Protein AF-A0A0L0CZ02-F1 (afdb_monomer)

pLDDT: mean 75.81, std 22.27, range [27.39, 97.5]

Mean predicted aligned error: 13.82 Å

Solvent-accessible surface area (backbone atoms only — not comparable to full-atom values): 13491 Å² total; per-residue (Å²): 130,24,35,17,53,78,45,64,70,60,42,55,54,48,66,74,70,55,82,55,60,76,60,59,74,26,52,45,91,51,64,86,73,26,80,39,74,49,66,90,81,60,66,73,42,51,52,96,54,70,44,68,74,64,55,57,72,74,55,53,73,70,53,60,73,74,47,87,64,46,78,47,79,40,79,36,52,99,48,100,61,67,48,79,48,76,57,94,50,39,37,39,37,41,38,58,52,62,96,63,78,50,74,66,58,47,50,53,51,43,55,70,70,34,43,66,76,86,82,88,88,80,69,94,47,71,69,51,45,52,51,54,47,66,71,48,56,86,39,40,32,56,69,60,46,52,52,52,52,53,53,55,46,65,78,65,63,73,88,81,84,90,80,86,82,84,88,80,89,81,86,81,83,88,79,86,80,87,77,79,69,76,76,69,70,71,77,81,65,80,60,74,69,79,77,56,75,85,65,74,78,73,78,83,71,86,129

Nearest PDB structures (foldseek):
  8sqn-assembly1_A  TM=6.989E-01  e=1.610E+00  Anas platyrhynchos
  3lj8-assembly1_A  TM=5.005E-01  e=6.509E-01  Homo sapiens
  1mkp-assembly1_A  TM=4.142E-01  e=5.361E-01  Homo sapiens
  2rn7-assembly1_A  TM=2.291E-01  e=8.108E+00  Shigella flexneri

InterPro domains:
  IPR011084 DNA repair metallo-beta-lactamase [PF07522] (22-125)

Organism: NCBI:txid580058

Foldseek 3Di:
DAEEEPDPVVVVVCVVPPPDPVNVVRYDPDPLVDPHYHFDDDCVCPPPHHDVVVVPVRDDPVNVVNDQAEEAEAEDADDPDWDWDDDHRYIYIHDHDHPDDDPVRVLVVLLVVQAQDDDDPDDDDPVRVVVVCVSRVVSHPVVVVVVVVVVVCVVVDDDDDDDDDDDDDDDDDDDDDDDPPPVPPPPPDDPPVVVCPVDDPDPPPDD

Secondary structure (DSSP, 8-state):
--EEES-HHHHHHHHHH---HHHHTTB-S-TTT-SEEE-PPPGGGTSSS--HHHHHTTS-HHHHHH-S-EEEEEEESS-SS-EEEEETTEEEEEEE--SSPPHHHHHHHHHHH--S-------SSHHHHHHHHHHHGGGS-HHHHHHHHHHHHHTT-------PPP--PPPPPP-----TTTTGGGGGSPPGGGG------------

Radius of gyration: 27.95 Å; Cα contacts (8 Å, |Δi|>4): 147; chains: 1; bounding box: 62×37×86 Å

Structure (mmCIF, N/CA/C/O backbone):
data_AF-A0A0L0CZ02-F1
#
_entry.id   AF-A0A0L0CZ02-F1
#
loop_
_atom_site.group_PDB
_atom_site.id
_atom_site.type_symbol
_atom_site.label_atom_id
_atom_site.label_alt_id
_atom_site.label_comp_id
_atom_site.label_asym_id
_atom_site.label_entity_id
_atom_site.label_seq_id
_atom_site.pdbx_PDB_ins_code
_atom_site.Cartn_x
_atom_site.Cartn_y
_atom_site.Cartn_z
_atom_site.occupancy
_atom_site.B_iso_or_equiv
_atom_site.auth_seq_id
_atom_site.auth_comp_id
_atom_site.auth_asym_id
_atom_site.auth_atom_id
_atom_site.pdbx_PDB_model_num
ATOM 1 N N . MET A 1 1 ? -18.881 -7.671 7.578 1.00 87.69 1 MET A N 1
ATOM 2 C CA . MET A 1 1 ? -17.667 -6.876 7.833 1.00 87.69 1 MET A CA 1
ATOM 3 C C . MET A 1 1 ? -17.816 -5.534 7.148 1.00 87.69 1 MET A C 1
ATOM 5 O O . MET A 1 1 ? -18.029 -5.521 5.935 1.00 87.69 1 MET A O 1
ATOM 9 N N . LYS A 1 2 ? -17.781 -4.457 7.929 1.00 95.50 2 LYS A N 1
ATOM 10 C CA . LYS A 1 2 ? -17.946 -3.069 7.492 1.00 95.50 2 LYS A CA 1
ATOM 11 C C . LYS A 1 2 ? -16.619 -2.311 7.589 1.00 95.50 2 LYS A C 1
ATOM 13 O O . LYS A 1 2 ? -15.722 -2.731 8.325 1.00 95.50 2 LYS A O 1
ATOM 18 N N . ILE A 1 3 ? -16.498 -1.247 6.801 1.00 96.19 3 ILE A N 1
ATOM 19 C CA . ILE A 1 3 ? -15.295 -0.423 6.667 1.00 96.19 3 ILE A CA 1
ATOM 20 C C . ILE A 1 3 ? -15.642 1.004 7.085 1.00 96.19 3 ILE A C 1
ATOM 22 O O . ILE A 1 3 ? -16.550 1.608 6.521 1.00 96.19 3 ILE A O 1
ATOM 26 N N . TYR A 1 4 ? -14.898 1.545 8.040 1.00 95.62 4 TYR A N 1
ATOM 27 C CA . TYR A 1 4 ? -15.005 2.931 8.474 1.00 95.62 4 TYR A CA 1
ATOM 28 C C . TYR A 1 4 ? -13.738 3.695 8.091 1.00 95.62 4 TYR A C 1
ATOM 30 O O . TYR A 1 4 ? -12.627 3.177 8.208 1.00 95.62 4 TYR A O 1
ATOM 38 N N . TYR A 1 5 ? -13.894 4.934 7.635 1.00 95.19 5 TYR A N 1
ATOM 39 C CA . TYR A 1 5 ? -12.784 5.835 7.335 1.00 95.19 5 TYR A CA 1
ATOM 40 C C . TYR A 1 5 ? -12.733 6.922 8.400 1.00 95.19 5 TYR A C 1
ATOM 42 O O . TYR A 1 5 ? -13.634 7.753 8.466 1.00 95.19 5 TYR A O 1
ATOM 50 N N . LYS A 1 6 ? -11.650 6.969 9.186 1.00 92.44 6 LYS A N 1
ATOM 51 C CA . LYS A 1 6 ? -11.469 8.024 10.199 1.00 92.44 6 LYS A CA 1
ATOM 52 C C . LYS A 1 6 ? -11.306 9.408 9.560 1.00 92.44 6 LYS A C 1
ATOM 54 O O . LYS A 1 6 ? -11.702 10.413 10.137 1.00 92.44 6 LYS A O 1
ATOM 59 N N . ASN A 1 7 ? -10.726 9.457 8.360 1.00 93.38 7 ASN A N 1
ATOM 60 C CA . ASN A 1 7 ? -10.539 10.682 7.591 1.00 93.38 7 ASN A CA 1
ATOM 61 C C . ASN A 1 7 ? -11.602 10.801 6.488 1.00 93.38 7 ASN A C 1
ATOM 63 O O . ASN A 1 7 ? -11.567 10.074 5.491 1.00 93.38 7 ASN A O 1
ATOM 67 N N . GLU A 1 8 ? -12.510 11.764 6.637 1.00 93.56 8 GLU A N 1
ATOM 68 C CA . GLU A 1 8 ? -13.605 12.008 5.692 1.00 93.56 8 GLU A CA 1
ATOM 69 C C . GLU A 1 8 ? -13.109 12.413 4.292 1.00 93.56 8 GLU A C 1
ATOM 71 O O . GLU A 1 8 ? -13.666 11.987 3.279 1.00 93.56 8 GLU A O 1
ATOM 76 N N . LYS A 1 9 ? -12.015 13.182 4.196 1.00 94.81 9 LYS A N 1
ATOM 77 C CA . LYS A 1 9 ? -11.430 13.546 2.893 1.00 94.81 9 LYS A CA 1
ATOM 78 C C . LYS A 1 9 ? -10.940 12.301 2.158 1.00 94.81 9 LYS A C 1
ATOM 80 O O . LYS A 1 9 ? -11.167 12.158 0.960 1.00 94.81 9 LYS A O 1
ATOM 85 N N . LYS A 1 10 ? -10.304 11.378 2.886 1.00 94.12 10 LYS A N 1
ATOM 86 C CA . LYS A 1 10 ? -9.830 10.101 2.336 1.00 94.12 10 LYS A CA 1
ATOM 87 C C . LYS A 1 10 ? -10.992 9.227 1.873 1.00 94.12 10 LYS A C 1
ATOM 89 O O . LYS A 1 10 ? -10.896 8.626 0.808 1.00 94.12 10 LYS A O 1
ATOM 94 N N . ARG A 1 11 ? -12.095 9.205 2.627 1.00 95.44 11 ARG A N 1
ATOM 95 C CA . ARG A 1 11 ? -13.333 8.532 2.214 1.00 95.44 11 ARG A CA 1
ATOM 96 C C . ARG A 1 11 ? -13.849 9.075 0.886 1.00 95.44 11 ARG A C 1
ATOM 98 O O . ARG A 1 11 ? -13.992 8.295 -0.047 1.00 95.44 11 ARG A O 1
ATOM 105 N N . LYS A 1 12 ? -14.041 10.395 0.786 1.00 95.06 12 LYS A N 1
ATOM 106 C CA . LYS A 1 12 ? -14.536 11.065 -0.430 1.00 95.06 12 LYS A CA 1
ATOM 107 C C . LYS A 1 12 ? -13.698 10.722 -1.663 1.00 95.06 12 LYS A C 1
ATOM 109 O O . LYS A 1 12 ? -14.250 10.422 -2.714 1.00 95.06 12 LYS A O 1
ATOM 114 N N . ILE A 1 13 ? -12.370 10.716 -1.515 1.00 93.88 13 ILE A N 1
ATOM 115 C CA . ILE A 1 13 ? -11.444 10.317 -2.585 1.00 93.88 13 ILE A CA 1
ATOM 116 C C . ILE A 1 13 ? -11.676 8.854 -2.982 1.00 93.88 13 ILE A C 1
ATOM 118 O O . ILE A 1 13 ? -11.838 8.550 -4.158 1.00 93.88 13 ILE A O 1
ATOM 122 N N . ILE A 1 14 ? -11.706 7.925 -2.025 1.00 92.44 14 ILE A N 1
ATOM 123 C CA . ILE A 1 14 ? -11.875 6.506 -2.365 1.00 92.44 14 ILE A CA 1
ATOM 124 C C . ILE A 1 14 ? -13.238 6.245 -3.005 1.00 92.44 14 ILE A C 1
ATOM 126 O O . ILE A 1 14 ? -13.301 5.534 -4.003 1.00 92.44 14 ILE A O 1
ATOM 130 N N . GLU A 1 15 ? -14.309 6.841 -2.491 1.00 93.38 15 GLU A N 1
ATOM 131 C CA . GLU A 1 15 ? -15.648 6.703 -3.067 1.00 93.38 15 GLU A CA 1
ATOM 132 C C . GLU A 1 15 ? -15.723 7.230 -4.507 1.00 93.38 15 GLU A C 1
ATOM 134 O O . GLU A 1 15 ? -16.442 6.649 -5.318 1.00 93.38 15 GLU A O 1
ATOM 139 N N . SER A 1 16 ? -14.949 8.265 -4.861 1.00 93.62 16 SER A N 1
ATOM 140 C CA . SER A 1 16 ? -14.938 8.795 -6.230 1.00 93.62 16 SER A CA 1
ATOM 141 C C . SER A 1 16 ? -14.133 7.948 -7.220 1.00 93.62 16 SER A C 1
ATOM 143 O O . SER A 1 16 ? -14.436 7.963 -8.410 1.00 93.62 16 SER A O 1
ATOM 145 N N . PHE A 1 17 ? -13.103 7.223 -6.765 1.00 92.31 17 PHE A N 1
ATOM 146 C CA . PHE A 1 17 ? -12.243 6.407 -7.640 1.00 92.31 17 PHE A CA 1
ATOM 147 C C . PHE A 1 17 ? -12.615 4.920 -7.672 1.00 92.31 17 PHE A C 1
ATOM 149 O O . PHE A 1 17 ? -12.291 4.217 -8.633 1.00 92.31 17 PHE A O 1
ATOM 156 N N . LEU A 1 18 ? -13.257 4.402 -6.626 1.00 90.75 18 LEU A N 1
ATOM 157 C CA . LEU A 1 18 ? -13.457 2.969 -6.475 1.00 90.75 18 LEU A CA 1
ATOM 158 C C . LEU A 1 18 ? -14.674 2.481 -7.266 1.00 90.75 18 LEU A C 1
ATOM 160 O O . LEU A 1 18 ? -15.815 2.696 -6.881 1.00 90.75 18 LEU A O 1
ATOM 164 N N . TYR A 1 19 ? -14.437 1.713 -8.329 1.00 91.81 19 TYR A N 1
ATOM 165 C CA . TYR A 1 19 ? -15.523 1.124 -9.127 1.00 91.81 19 TYR A CA 1
ATOM 166 C C . TYR A 1 19 ? -16.208 -0.083 -8.450 1.00 91.81 19 TYR A C 1
ATOM 168 O O . TYR A 1 19 ? -17.306 -0.502 -8.822 1.00 91.81 19 TYR A O 1
ATOM 176 N N . ASN A 1 20 ? -15.566 -0.686 -7.444 1.00 93.25 20 ASN A N 1
ATOM 177 C CA . ASN A 1 20 ? -16.052 -1.909 -6.813 1.00 93.25 20 ASN A CA 1
ATOM 178 C C . ASN A 1 20 ? -17.250 -1.642 -5.880 1.00 93.25 20 ASN A C 1
ATOM 180 O O . ASN A 1 20 ? -17.082 -1.373 -4.687 1.00 93.25 20 ASN A O 1
ATOM 184 N N . LYS A 1 21 ? -18.467 -1.818 -6.414 1.00 90.81 21 LYS A N 1
ATOM 185 C CA . LYS A 1 21 ? -19.737 -1.661 -5.679 1.00 90.81 21 LYS A CA 1
ATOM 186 C C . LYS A 1 21 ? -19.816 -2.499 -4.398 1.00 90.81 21 LYS A C 1
ATOM 188 O O . LYS A 1 21 ? -20.401 -2.056 -3.416 1.00 90.81 21 LYS A O 1
ATOM 193 N N . HIS A 1 22 ? -19.211 -3.689 -4.364 1.00 92.88 22 HIS A N 1
ATOM 194 C CA . HIS A 1 22 ? -19.232 -4.526 -3.161 1.00 92.88 22 HIS A CA 1
ATOM 195 C C . HIS A 1 22 ? -18.414 -3.935 -2.013 1.00 92.88 22 HIS A C 1
ATOM 197 O O . HIS A 1 22 ? -18.775 -4.143 -0.855 1.00 92.88 22 HIS A O 1
ATOM 203 N N . ILE A 1 23 ? -17.313 -3.239 -2.309 1.00 92.81 23 ILE A N 1
ATOM 204 C CA . ILE A 1 23 ? -16.527 -2.542 -1.283 1.00 92.81 23 ILE A CA 1
ATOM 205 C C . ILE A 1 23 ? -17.254 -1.269 -0.858 1.00 92.81 23 ILE A C 1
ATOM 207 O O . ILE A 1 23 ? -17.393 -1.049 0.341 1.00 92.81 23 ILE A O 1
ATOM 211 N N . LEU A 1 24 ? -17.787 -0.497 -1.811 1.00 93.75 24 LEU A N 1
ATOM 212 C CA . LEU A 1 24 ? -18.562 0.713 -1.515 1.00 93.75 24 LEU A CA 1
ATOM 213 C C . LEU A 1 24 ? -19.734 0.424 -0.564 1.00 93.75 24 LEU A C 1
ATOM 215 O O . LEU A 1 24 ? -19.874 1.083 0.457 1.00 93.75 24 LEU A O 1
ATOM 219 N N . ASN A 1 25 ? -20.496 -0.648 -0.806 1.00 94.69 25 ASN A N 1
ATOM 220 C CA . ASN A 1 25 ? -21.623 -1.045 0.052 1.00 94.69 25 ASN A CA 1
ATOM 221 C C . ASN A 1 25 ? -21.208 -1.523 1.463 1.00 94.69 25 ASN A C 1
ATOM 223 O O . ASN A 1 25 ? -22.055 -1.723 2.343 1.00 94.69 25 ASN A O 1
ATOM 227 N N . LYS A 1 26 ? -19.911 -1.769 1.690 1.00 96.12 26 LYS A N 1
ATOM 228 C CA . LYS A 1 26 ? -19.364 -2.106 3.013 1.00 96.12 26 LYS A CA 1
ATOM 229 C C . LYS A 1 26 ? -18.913 -0.874 3.790 1.00 96.12 26 LYS A C 1
ATOM 231 O O . LYS A 1 26 ? -18.667 -1.021 4.986 1.00 96.12 26 LYS A O 1
ATOM 236 N N . ILE A 1 27 ? -18.802 0.288 3.150 1.00 96.19 27 ILE A N 1
ATOM 237 C CA . ILE A 1 27 ? -18.471 1.539 3.832 1.00 96.19 27 ILE A CA 1
ATOM 238 C C . ILE A 1 27 ? -19.647 1.922 4.739 1.00 96.19 27 ILE A C 1
ATOM 240 O O . ILE A 1 27 ? -20.808 1.761 4.362 1.00 96.19 27 ILE A O 1
ATOM 244 N N . THR A 1 28 ? -19.347 2.352 5.960 1.00 95.69 28 THR A N 1
ATOM 245 C CA . THR A 1 28 ? -20.341 2.795 6.944 1.00 95.69 28 THR A CA 1
ATOM 246 C C . THR A 1 28 ? -19.888 4.091 7.605 1.00 95.69 28 THR A C 1
ATOM 248 O O . THR A 1 28 ? -18.690 4.336 7.764 1.00 95.69 28 THR A O 1
ATOM 251 N N . ASP A 1 29 ? -20.861 4.905 7.997 1.00 94.75 29 ASP A N 1
ATOM 252 C CA . ASP A 1 29 ? -20.678 6.092 8.831 1.00 94.75 29 ASP A CA 1
ATOM 253 C C . ASP A 1 29 ? -20.524 5.730 10.316 1.00 94.75 29 ASP A C 1
ATOM 255 O O . ASP A 1 29 ? -19.938 6.486 11.089 1.00 94.75 29 ASP A O 1
ATOM 259 N N . ASN A 1 30 ? -21.011 4.552 10.724 1.00 94.56 30 ASN A N 1
ATOM 260 C CA . ASN A 1 30 ? -20.939 4.103 12.108 1.00 94.56 30 ASN A CA 1
ATOM 261 C C . ASN A 1 30 ? -19.626 3.355 12.382 1.00 94.56 30 ASN A C 1
ATOM 263 O O . ASN A 1 30 ? -19.458 2.192 12.005 1.00 94.56 30 ASN A O 1
ATOM 267 N N . LYS A 1 31 ? -18.715 4.0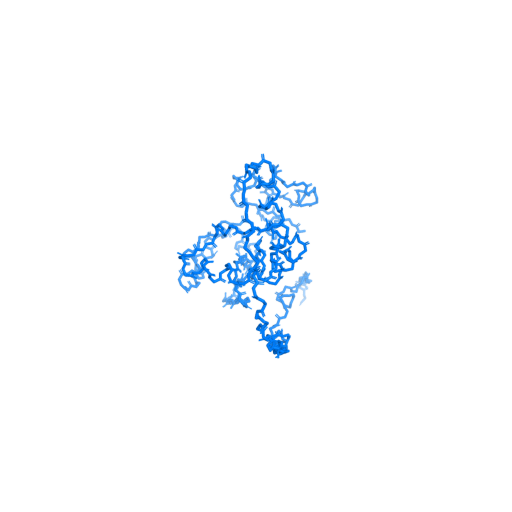01 13.113 1.00 93.50 31 LYS A N 1
ATOM 268 C CA . LYS A 1 31 ? -17.418 3.421 13.488 1.00 93.50 31 LYS A CA 1
ATOM 269 C C . LYS A 1 31 ? -17.525 2.157 14.355 1.00 93.50 31 LYS A C 1
ATOM 271 O O . LYS A 1 31 ? -16.655 1.299 14.246 1.00 93.50 31 LYS A O 1
ATOM 276 N N . LEU A 1 32 ? -18.573 2.009 15.169 1.00 93.12 32 LEU A N 1
ATOM 277 C CA . LEU A 1 32 ? -18.746 0.847 16.055 1.00 93.12 32 LEU A CA 1
ATOM 2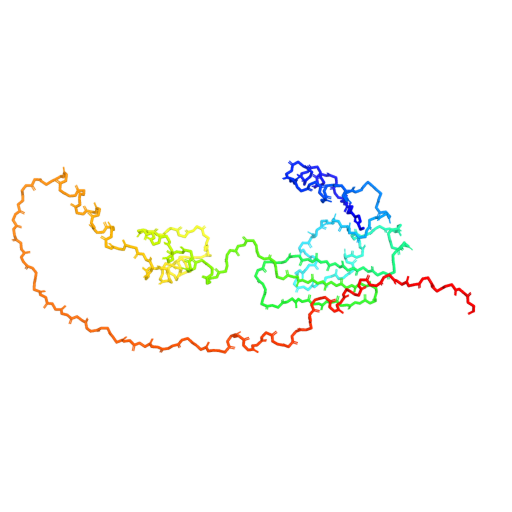78 C C . LEU A 1 32 ? -19.253 -0.393 15.298 1.00 93.12 32 LEU A C 1
ATOM 280 O O . LEU A 1 32 ? -18.964 -1.519 15.680 1.00 93.12 32 LEU A O 1
ATOM 284 N N . GLU A 1 33 ? -19.940 -0.210 14.165 1.00 93.31 33 GLU A N 1
ATOM 285 C CA . GLU A 1 33 ? -20.353 -1.324 13.293 1.00 93.31 33 GLU A CA 1
ATOM 286 C C . GLU A 1 33 ? -19.173 -1.886 12.466 1.00 93.31 33 GLU A C 1
ATOM 288 O O . GLU A 1 33 ? -19.210 -3.017 11.962 1.00 93.31 33 GLU A O 1
ATOM 293 N N . ALA A 1 34 ? -18.116 -1.087 12.289 1.00 94.19 34 ALA A N 1
ATOM 294 C CA . ALA A 1 34 ? -16.980 -1.406 11.438 1.00 94.19 34 ALA A CA 1
ATOM 295 C C . ALA A 1 34 ? -15.901 -2.218 12.157 1.00 94.19 34 ALA A C 1
ATOM 297 O O . ALA A 1 34 ? -15.323 -1.785 13.145 1.00 94.19 34 ALA A O 1
ATOM 298 N N . GLN A 1 35 ? -15.551 -3.373 11.588 1.00 92.75 35 GLN A N 1
ATOM 299 C CA . GLN A 1 35 ? -14.393 -4.162 12.024 1.00 92.75 35 GLN A CA 1
ATOM 300 C C . GLN A 1 35 ? -13.093 -3.725 11.333 1.00 92.75 35 GLN A C 1
ATOM 302 O O . GLN A 1 35 ? -12.008 -4.092 11.774 1.00 92.75 35 GLN A O 1
ATOM 307 N N . ILE A 1 36 ? -13.186 -2.978 10.227 1.00 94.38 36 ILE A N 1
ATOM 308 C CA . ILE A 1 36 ? -12.028 -2.442 9.505 1.00 94.38 36 ILE A CA 1
ATOM 309 C C . ILE A 1 36 ? -12.063 -0.924 9.591 1.00 94.38 36 ILE A C 1
ATOM 311 O O . ILE A 1 36 ? -13.007 -0.294 9.121 1.00 94.38 36 ILE A O 1
ATOM 315 N N . HIS A 1 37 ? -10.996 -0.348 10.134 1.00 94.06 37 HIS A N 1
ATOM 316 C CA . HIS A 1 37 ? -10.833 1.094 10.274 1.00 94.06 37 HIS A CA 1
ATOM 317 C C . HIS A 1 37 ? -9.666 1.562 9.413 1.00 94.06 37 HIS A C 1
ATOM 319 O O . HIS A 1 37 ? -8.525 1.140 9.604 1.00 94.06 37 HIS A O 1
ATOM 325 N N . ILE A 1 38 ? -9.947 2.444 8.458 1.00 94.19 38 ILE A N 1
ATOM 326 C CA . ILE A 1 38 ? -8.930 3.105 7.647 1.00 94.19 38 ILE A CA 1
ATOM 327 C C . ILE A 1 38 ? -8.490 4.364 8.384 1.00 94.19 38 ILE A C 1
ATOM 329 O O . ILE A 1 38 ? -9.203 5.371 8.428 1.00 94.19 38 ILE A O 1
ATOM 333 N N . VAL A 1 39 ? -7.294 4.284 8.958 1.00 91.75 39 VAL A N 1
ATOM 334 C CA . VAL A 1 39 ? -6.646 5.365 9.702 1.00 91.75 39 VAL A CA 1
ATOM 335 C C . VAL A 1 39 ? -5.437 5.892 8.935 1.00 91.75 39 VAL A C 1
ATOM 337 O O . VAL A 1 39 ? -4.859 5.202 8.090 1.00 91.75 39 VAL A O 1
ATOM 340 N N . ASP A 1 40 ? -5.064 7.139 9.203 1.00 88.69 40 ASP A N 1
ATOM 341 C CA . ASP A 1 40 ? -3.842 7.711 8.653 1.00 88.69 40 ASP A CA 1
ATOM 342 C C . ASP A 1 40 ? -2.656 7.313 9.520 1.00 88.69 40 ASP A C 1
ATOM 344 O O . ASP A 1 40 ? -2.679 7.453 10.743 1.00 88.69 40 ASP A O 1
ATOM 348 N N . ILE A 1 41 ? -1.614 6.794 8.874 1.00 81.06 41 ILE A N 1
ATOM 349 C CA . ILE A 1 41 ? -0.388 6.410 9.554 1.00 81.06 41 ILE A CA 1
ATOM 350 C C . ILE A 1 41 ? 0.660 7.502 9.413 1.00 81.06 41 ILE A C 1
ATOM 352 O O . ILE A 1 41 ? 0.949 7.983 8.318 1.00 81.06 41 ILE A O 1
ATOM 356 N N . ASN A 1 42 ? 1.267 7.870 10.535 1.00 81.56 42 ASN A N 1
ATOM 357 C CA . ASN A 1 42 ? 2.451 8.705 10.533 1.00 81.56 42 ASN A CA 1
ATOM 358 C C . ASN A 1 42 ? 3.689 7.800 10.487 1.00 81.56 42 ASN A C 1
ATOM 360 O O . ASN A 1 42 ? 3.907 6.990 11.387 1.00 81.56 42 ASN A O 1
ATOM 364 N N . TYR A 1 43 ? 4.523 7.944 9.455 1.00 77.00 43 TYR A N 1
ATOM 365 C CA . TYR A 1 43 ? 5.731 7.128 9.285 1.00 77.00 43 TYR A CA 1
ATOM 366 C C . TYR A 1 43 ? 6.736 7.256 10.441 1.00 77.00 43 TYR A C 1
ATOM 368 O O . TYR A 1 43 ? 7.490 6.314 10.694 1.00 77.00 43 TYR A O 1
ATOM 376 N N . SER A 1 44 ? 6.702 8.353 11.209 1.00 79.62 44 SER A N 1
ATOM 377 C CA . SER A 1 44 ? 7.490 8.484 12.449 1.00 79.62 44 SER A CA 1
ATOM 378 C C . SER A 1 44 ? 7.107 7.461 13.524 1.00 79.62 44 SER A C 1
ATOM 380 O O . SER A 1 44 ? 7.841 7.279 14.492 1.00 79.62 44 SER A O 1
ATOM 382 N N . TYR A 1 45 ? 5.960 6.788 13.384 1.00 80.25 45 TYR A N 1
ATOM 383 C CA . TYR A 1 45 ? 5.527 5.737 14.306 1.00 80.25 45 TYR A CA 1
ATOM 384 C C . TYR A 1 45 ? 6.173 4.395 13.959 1.00 80.25 45 TYR A C 1
ATOM 386 O O . TYR A 1 45 ? 6.130 3.479 14.775 1.00 80.25 45 TYR A O 1
ATOM 394 N N . ILE A 1 46 ? 6.750 4.272 12.759 1.00 77.81 46 ILE A N 1
ATOM 395 C CA . ILE A 1 46 ? 7.348 3.043 12.231 1.00 77.81 46 ILE A CA 1
ATOM 396 C C . ILE A 1 46 ? 8.878 3.100 12.342 1.00 77.81 46 ILE A C 1
ATOM 398 O O . ILE A 1 46 ? 9.501 2.111 12.732 1.00 77.81 46 ILE A O 1
ATOM 402 N N . PHE A 1 47 ? 9.484 4.247 12.015 1.00 74.38 47 PHE A N 1
ATOM 403 C CA . PHE A 1 47 ? 10.938 4.391 11.893 1.00 74.38 47 PHE A CA 1
ATOM 404 C C . PHE A 1 47 ? 11.550 5.255 13.007 1.00 74.38 47 PHE A C 1
ATOM 406 O O . PHE A 1 47 ? 10.987 6.299 13.334 1.00 74.38 47 PHE A O 1
ATOM 413 N N . PRO A 1 48 ? 12.727 4.885 13.562 1.00 70.44 48 PRO A N 1
ATOM 414 C CA . PRO A 1 48 ? 13.525 3.675 13.295 1.00 70.44 48 PRO A CA 1
ATOM 415 C C . PRO A 1 48 ? 13.036 2.427 14.052 1.00 70.44 48 PRO A C 1
ATOM 417 O O . PRO A 1 48 ? 13.475 1.314 13.766 1.00 70.44 48 PRO A O 1
ATOM 420 N N . LYS A 1 49 ? 12.152 2.603 15.039 1.00 77.19 49 LYS A N 1
ATOM 421 C CA . LYS A 1 49 ? 11.504 1.532 15.801 1.00 77.19 49 LYS A CA 1
ATOM 422 C C . LYS A 1 49 ? 10.024 1.858 15.937 1.00 77.19 49 LYS A C 1
ATOM 424 O O . LYS A 1 49 ? 9.662 3.023 16.065 1.00 77.19 49 LYS A O 1
ATOM 429 N N . ILE A 1 50 ? 9.198 0.818 15.981 1.00 79.56 50 ILE A N 1
ATOM 430 C CA . ILE A 1 50 ? 7.754 0.979 16.122 1.00 79.56 50 ILE A CA 1
ATOM 431 C C . ILE A 1 50 ? 7.402 1.524 17.510 1.00 79.56 50 ILE A C 1
ATOM 433 O O . ILE A 1 50 ? 7.637 0.855 18.522 1.00 79.56 50 ILE A O 1
ATOM 437 N N . ASP A 1 51 ? 6.787 2.705 17.553 1.00 82.50 51 ASP A N 1
ATOM 438 C CA . ASP A 1 51 ? 6.271 3.313 18.782 1.00 82.50 51 ASP A CA 1
ATOM 439 C C . ASP A 1 51 ? 4.811 2.909 19.017 1.00 82.50 51 ASP A C 1
ATOM 441 O O . ASP A 1 51 ? 3.867 3.585 18.612 1.00 82.50 51 ASP A O 1
ATOM 445 N N . LYS A 1 52 ? 4.632 1.775 19.701 1.00 76.00 52 LYS A N 1
ATOM 446 C CA . LYS A 1 52 ? 3.326 1.143 19.953 1.00 76.00 52 LYS A CA 1
ATOM 447 C C . LYS A 1 52 ? 2.318 2.058 20.664 1.00 76.00 52 LYS A C 1
ATOM 449 O O . LYS A 1 52 ? 1.123 1.912 20.433 1.00 76.00 52 LYS A O 1
ATOM 454 N N . ARG A 1 53 ? 2.768 3.000 21.507 1.00 79.69 53 ARG A N 1
ATOM 455 C CA . ARG A 1 53 ? 1.862 3.903 22.250 1.00 79.69 53 ARG A CA 1
ATOM 456 C C . ARG A 1 53 ? 1.131 4.857 21.313 1.00 79.69 53 ARG A C 1
ATOM 458 O O . ARG A 1 53 ? -0.015 5.201 21.559 1.00 79.69 53 ARG A O 1
ATOM 465 N N . LYS A 1 54 ? 1.775 5.240 20.210 1.00 80.94 54 LYS A N 1
ATOM 466 C CA . LYS A 1 54 ? 1.179 6.128 19.210 1.00 80.94 54 LYS A CA 1
ATOM 467 C C . LYS A 1 54 ? 0.118 5.434 18.353 1.00 80.94 54 LYS A C 1
ATOM 469 O O . LYS A 1 54 ? -0.691 6.123 17.747 1.00 80.94 54 LYS A O 1
ATOM 474 N N . PHE A 1 55 ? 0.093 4.098 18.327 1.00 80.06 55 PHE A N 1
ATOM 475 C CA . PHE A 1 55 ? -0.947 3.340 17.628 1.00 80.06 55 PHE A CA 1
ATOM 476 C C . PHE A 1 55 ? -2.268 3.319 18.399 1.00 80.06 55 PHE A C 1
ATOM 478 O O . PHE A 1 55 ? -3.307 3.422 17.756 1.00 80.06 55 PHE A O 1
ATOM 485 N N . LEU A 1 56 ? -2.239 3.287 19.739 1.00 75.25 56 LEU A N 1
ATOM 486 C CA . LEU A 1 56 ? -3.448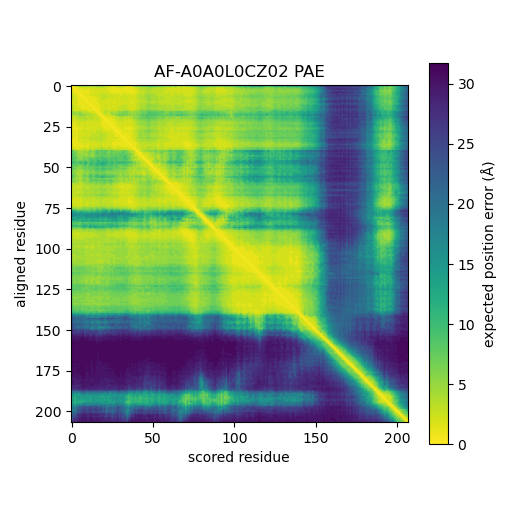 3.453 20.563 1.00 75.25 56 LEU A CA 1
ATOM 487 C C . LEU A 1 56 ? -4.163 4.766 20.235 1.00 75.25 56 LEU A C 1
ATOM 489 O O . LEU A 1 56 ? -5.353 4.772 19.977 1.00 75.25 56 LEU A O 1
ATOM 493 N N . ASN A 1 57 ? -3.413 5.854 20.055 1.00 77.88 57 ASN A N 1
ATOM 494 C CA . ASN A 1 57 ? -3.987 7.150 19.677 1.00 77.88 57 ASN A CA 1
ATOM 495 C C . ASN A 1 57 ? -4.664 7.166 18.283 1.00 77.88 57 ASN A C 1
ATOM 497 O O . ASN A 1 57 ? -5.260 8.174 17.898 1.00 77.88 57 ASN A O 1
ATOM 501 N N . LEU A 1 58 ? -4.546 6.097 17.481 1.00 82.19 58 LEU A N 1
ATOM 502 C CA . LEU A 1 58 ? -5.252 5.980 16.199 1.00 82.19 58 LEU A CA 1
ATOM 503 C C . LEU A 1 58 ? -6.709 5.534 16.370 1.00 82.19 58 LEU A C 1
ATOM 505 O O . LEU A 1 58 ? -7.511 5.788 15.468 1.00 82.19 58 LEU A O 1
ATOM 509 N N . ILE A 1 59 ? -7.054 4.926 17.504 1.00 83.06 59 ILE A N 1
ATOM 510 C CA . ILE A 1 59 ? -8.419 4.552 17.880 1.00 83.06 59 ILE A CA 1
ATOM 511 C C . ILE A 1 59 ? -8.926 5.492 18.980 1.00 83.06 59 ILE A C 1
ATOM 513 O O . ILE A 1 59 ? -8.140 6.122 19.680 1.00 83.06 59 ILE A O 1
ATOM 517 N N . ASP A 1 60 ? -10.244 5.648 19.068 1.00 86.81 60 ASP A N 1
ATOM 518 C CA . ASP A 1 60 ? -10.878 6.531 20.052 1.00 86.81 60 ASP A CA 1
ATOM 519 C C . ASP A 1 60 ? -11.439 5.691 21.215 1.00 86.81 60 ASP A C 1
ATOM 521 O O . ASP A 1 60 ? -11.671 4.493 21.054 1.00 86.81 60 ASP A O 1
ATOM 525 N N . GLU A 1 61 ? -11.730 6.317 22.359 1.00 88.94 61 GLU A N 1
ATOM 526 C CA . GLU A 1 61 ? -12.161 5.630 23.593 1.00 88.94 61 GLU A CA 1
ATOM 527 C C . GLU A 1 61 ? -13.378 4.703 23.395 1.00 88.94 61 GLU A C 1
ATOM 529 O O . GLU A 1 61 ? -13.444 3.615 23.961 1.00 88.94 61 GLU A O 1
ATOM 534 N N . GLU A 1 62 ? -14.339 5.098 22.557 1.00 89.88 62 GLU A N 1
ATOM 535 C CA . GLU A 1 62 ? -15.512 4.270 22.243 1.00 89.88 62 GLU A CA 1
ATOM 536 C C . GLU A 1 62 ? -15.134 2.970 21.515 1.00 89.88 62 GLU A C 1
ATOM 538 O O . GLU A 1 62 ? -15.709 1.922 21.785 1.00 89.88 62 GLU A O 1
ATOM 543 N N . ILE A 1 63 ? -14.141 3.022 20.620 1.00 89.94 63 ILE A N 1
ATOM 544 C CA . ILE A 1 63 ? -13.632 1.845 19.902 1.00 89.94 63 ILE A CA 1
ATOM 545 C C . ILE A 1 63 ? -12.841 0.957 20.869 1.00 89.94 63 ILE A C 1
ATOM 547 O O . ILE A 1 63 ? -12.969 -0.264 20.823 1.00 89.94 63 ILE A O 1
ATOM 551 N N . GLU A 1 64 ? -12.045 1.559 21.756 1.00 87.69 64 GLU A N 1
ATOM 552 C CA . GLU A 1 64 ? -11.299 0.825 22.786 1.00 87.69 64 GLU A CA 1
ATOM 553 C C . GLU A 1 64 ? -12.212 0.043 23.736 1.00 87.69 64 GLU A C 1
ATOM 555 O O . GLU A 1 64 ? -11.849 -1.052 24.157 1.00 87.69 64 GLU A O 1
ATOM 560 N N . LYS A 1 65 ? -13.398 0.579 24.050 1.00 89.75 65 LYS A N 1
ATOM 561 C CA . LYS A 1 65 ? -14.398 -0.100 24.888 1.00 89.75 65 LYS A CA 1
ATOM 562 C C . LYS A 1 65 ? -15.164 -1.199 24.150 1.00 89.75 65 LYS A C 1
ATOM 564 O O . LYS A 1 65 ? -15.564 -2.169 24.784 1.00 89.75 65 LYS A O 1
ATOM 569 N N . GLU A 1 66 ? -15.382 -1.041 22.847 1.00 91.00 66 GLU A N 1
ATOM 570 C CA . GLU A 1 66 ? -16.170 -1.980 22.036 1.00 91.00 66 GLU A CA 1
ATOM 571 C C . GLU A 1 66 ? -15.378 -3.235 21.630 1.00 91.00 66 GLU A C 1
ATOM 573 O O . GLU A 1 66 ? -15.953 -4.315 21.498 1.00 91.00 66 GLU A O 1
ATOM 578 N N . PHE A 1 67 ? -14.059 -3.123 21.420 1.00 88.62 67 PHE A N 1
ATOM 579 C CA . PHE A 1 67 ? -13.248 -4.211 20.861 1.00 88.62 67 PHE A CA 1
ATOM 580 C C . PHE A 1 67 ? -12.132 -4.690 21.798 1.00 88.62 67 PHE A C 1
ATOM 582 O O . PHE A 1 67 ? -11.307 -3.919 22.279 1.00 88.62 67 PHE A O 1
ATOM 589 N N . ASP A 1 68 ? -12.021 -6.014 21.943 1.00 88.69 68 ASP A N 1
ATOM 590 C CA . ASP A 1 68 ? -11.020 -6.657 22.806 1.00 88.69 68 ASP A CA 1
ATOM 591 C C . ASP A 1 68 ? -9.586 -6.617 22.251 1.00 88.69 68 ASP A C 1
ATOM 593 O O . ASP A 1 68 ? -8.623 -6.843 22.986 1.00 88.69 68 ASP A O 1
ATOM 597 N N . SER A 1 69 ? -9.411 -6.478 20.933 1.00 88.56 69 SER A N 1
ATOM 598 C CA . SER A 1 69 ? -8.117 -6.666 20.264 1.00 88.56 69 SER A CA 1
ATOM 599 C C . SER A 1 69 ? -7.993 -5.862 18.977 1.00 88.56 69 SER A C 1
ATOM 601 O O . SER A 1 69 ? -8.923 -5.791 18.175 1.00 88.56 69 SER A O 1
ATOM 603 N N . PHE A 1 70 ? -6.798 -5.314 18.754 1.00 87.94 70 PHE A N 1
ATOM 604 C CA . PHE A 1 70 ? -6.487 -4.402 17.662 1.00 87.94 70 PHE A CA 1
ATOM 605 C C . PHE A 1 70 ? -5.359 -4.944 16.794 1.00 87.94 70 PHE A C 1
ATOM 607 O O . PHE A 1 70 ? -4.256 -5.234 17.266 1.00 87.94 70 PHE A O 1
ATOM 614 N N . TYR A 1 71 ? -5.631 -5.032 15.495 1.00 90.19 71 TYR A N 1
ATOM 615 C CA . TYR A 1 71 ? -4.683 -5.508 14.499 1.00 90.19 71 TYR A CA 1
ATOM 616 C C . TYR A 1 71 ? -4.389 -4.391 13.499 1.00 90.19 71 TYR A C 1
ATOM 618 O O . TYR A 1 71 ? -5.227 -4.043 12.669 1.00 90.19 71 TYR A O 1
ATOM 626 N N . TYR A 1 72 ? -3.181 -3.839 13.558 1.00 90.31 72 TYR A N 1
ATOM 627 C CA . TYR A 1 72 ? -2.718 -2.822 12.622 1.00 90.31 72 TYR A CA 1
ATOM 628 C C . TYR A 1 72 ? -2.024 -3.495 11.451 1.00 90.31 72 TYR A C 1
ATOM 630 O O . TYR A 1 72 ? -0.996 -4.151 11.617 1.00 90.31 72 TYR A O 1
ATOM 638 N N . ILE A 1 73 ? -2.575 -3.305 10.257 1.00 90.94 73 ILE A N 1
ATOM 639 C CA . ILE A 1 73 ? -1.971 -3.760 9.010 1.00 90.94 73 ILE A CA 1
ATOM 640 C C . ILE A 1 73 ? -1.371 -2.550 8.310 1.00 90.94 73 ILE A C 1
ATOM 642 O O . ILE A 1 73 ? -2.086 -1.639 7.899 1.00 90.94 73 ILE A O 1
ATOM 646 N N . ILE A 1 74 ? -0.050 -2.552 8.178 1.00 89.50 74 ILE A N 1
ATOM 647 C CA . ILE A 1 74 ? 0.702 -1.469 7.559 1.00 89.50 74 ILE A CA 1
ATOM 648 C C . ILE A 1 74 ? 1.301 -2.013 6.264 1.00 89.50 74 ILE A C 1
ATOM 650 O O . ILE A 1 74 ? 2.266 -2.784 6.324 1.00 89.50 74 ILE A O 1
ATOM 654 N N . PRO A 1 75 ? 0.744 -1.656 5.095 1.00 89.56 75 PRO A N 1
ATOM 655 C CA . PRO A 1 75 ? 1.382 -1.972 3.831 1.00 89.56 75 PRO A CA 1
ATOM 656 C C . PRO A 1 75 ? 2.687 -1.176 3.733 1.00 89.56 75 PRO A C 1
ATOM 658 O O . PRO A 1 75 ? 2.732 0.032 3.956 1.00 89.56 75 PRO A O 1
ATOM 661 N N . THR A 1 76 ? 3.766 -1.879 3.434 1.00 85.62 76 THR A N 1
ATOM 662 C CA . THR A 1 76 ? 5.109 -1.331 3.233 1.00 85.62 76 THR A CA 1
ATOM 663 C C . THR A 1 76 ? 5.579 -1.713 1.839 1.00 85.62 76 THR A C 1
ATOM 665 O O . THR A 1 76 ? 5.088 -2.692 1.290 1.00 85.62 76 THR A O 1
ATOM 668 N N . GLY A 1 77 ? 6.526 -0.965 1.268 1.00 81.44 77 GLY A N 1
ATOM 669 C CA . GLY A 1 77 ? 7.114 -1.300 -0.030 1.00 81.44 77 GLY A CA 1
ATOM 670 C C . GLY A 1 77 ? 7.985 -2.562 0.023 1.00 81.44 77 GLY A C 1
ATOM 671 O O . GLY A 1 77 ? 7.607 -3.613 0.541 1.00 81.44 77 GLY A O 1
ATOM 672 N N . TRP A 1 78 ? 9.200 -2.469 -0.510 1.00 72.88 78 TRP A N 1
ATOM 673 C CA . TRP A 1 78 ? 10.114 -3.607 -0.557 1.00 72.88 78 TRP A CA 1
ATOM 674 C C . TRP A 1 78 ? 10.684 -3.955 0.823 1.00 72.88 78 TRP A C 1
ATOM 676 O O . TRP A 1 78 ? 11.657 -3.360 1.280 1.00 72.88 78 TRP A O 1
ATOM 686 N N . VAL A 1 79 ? 10.125 -4.985 1.460 1.00 66.19 79 VAL A N 1
ATOM 687 C CA . VAL A 1 79 ? 10.731 -5.677 2.606 1.00 66.19 79 VAL A CA 1
ATOM 688 C C . VAL A 1 79 ? 10.731 -7.183 2.367 1.00 66.19 79 VAL A C 1
ATOM 690 O O . VAL A 1 79 ? 9.732 -7.773 1.976 1.00 66.19 79 VAL A O 1
ATOM 693 N N . LYS A 1 80 ? 11.878 -7.834 2.601 1.00 61.00 80 LYS A N 1
ATOM 694 C CA . LYS A 1 80 ? 12.042 -9.280 2.350 1.00 61.00 80 LYS A CA 1
ATOM 695 C C . LYS A 1 80 ? 11.176 -10.163 3.255 1.00 61.00 80 LYS A C 1
ATOM 697 O O . LYS A 1 80 ? 10.971 -11.329 2.941 1.00 61.00 80 LYS A O 1
ATOM 702 N N . LYS A 1 81 ? 10.741 -9.646 4.406 1.00 66.56 81 LYS A N 1
ATOM 703 C CA . LYS A 1 81 ? 9.945 -10.364 5.407 1.00 66.56 81 LYS A CA 1
ATOM 704 C C . LYS A 1 81 ? 8.902 -9.417 5.974 1.00 66.56 81 LYS A C 1
ATOM 706 O O . LYS A 1 81 ? 9.196 -8.235 6.147 1.00 66.56 81 LYS A O 1
ATOM 711 N N . PHE A 1 82 ? 7.729 -9.945 6.311 1.00 71.31 82 PHE A N 1
ATOM 712 C CA . PHE A 1 82 ? 6.808 -9.190 7.151 1.00 71.31 82 PHE A CA 1
ATOM 713 C C . PHE A 1 82 ? 7.358 -9.121 8.579 1.00 71.31 82 PHE A C 1
ATOM 715 O O . PHE A 1 82 ? 7.917 -10.105 9.076 1.00 71.31 82 PHE A O 1
ATOM 722 N N . SER A 1 83 ? 7.199 -7.971 9.228 1.00 70.31 83 SER A N 1
ATOM 723 C CA . SER A 1 83 ? 7.562 -7.789 10.638 1.00 70.31 83 SER A CA 1
ATOM 724 C C . SER A 1 83 ? 6.303 -7.812 11.489 1.00 70.31 83 SER A C 1
ATOM 726 O O . SER A 1 83 ? 5.289 -7.226 11.114 1.00 70.31 83 SER A O 1
ATOM 728 N N . PHE A 1 84 ? 6.379 -8.488 12.631 1.00 80.62 84 PHE A N 1
ATOM 729 C CA . PHE A 1 84 ? 5.264 -8.653 13.554 1.00 80.62 84 PHE A CA 1
ATOM 730 C C . PHE A 1 84 ? 5.653 -8.162 14.941 1.00 80.62 84 PHE A C 1
ATOM 732 O O . PHE A 1 84 ? 6.726 -8.497 15.448 1.00 80.62 84 PHE A O 1
ATOM 739 N N . TYR A 1 85 ? 4.766 -7.384 15.552 1.00 79.75 85 TYR A N 1
ATOM 740 C CA . TYR A 1 85 ? 4.945 -6.894 16.907 1.00 79.75 85 TYR A CA 1
ATOM 741 C C . TYR A 1 85 ? 3.654 -7.063 17.690 1.00 79.75 85 TYR A C 1
ATOM 743 O O . TYR A 1 85 ? 2.643 -6.463 17.346 1.00 79.75 85 TYR A O 1
ATOM 751 N N . GLU A 1 86 ? 3.728 -7.795 18.794 1.00 80.25 86 GLU A N 1
ATOM 752 C CA . GLU A 1 86 ? 2.614 -7.988 19.720 1.00 80.25 86 GLU A CA 1
ATOM 753 C C . GLU A 1 86 ? 2.924 -7.308 21.054 1.00 80.25 86 GLU A C 1
ATOM 755 O O . GLU A 1 86 ? 4.089 -7.224 21.475 1.00 80.25 86 GLU A O 1
ATOM 760 N N . ARG A 1 87 ? 1.910 -6.722 21.685 1.00 74.69 87 ARG A N 1
ATOM 761 C CA . ARG A 1 87 ? 1.936 -6.306 23.090 1.00 74.69 87 ARG A CA 1
ATOM 762 C C . ARG A 1 87 ? 0.500 -6.132 23.565 1.00 74.69 87 ARG A C 1
ATOM 764 O O . ARG A 1 87 ? -0.213 -5.295 23.020 1.00 74.69 87 ARG A O 1
ATOM 771 N N . ASN A 1 88 ? 0.133 -6.833 24.631 1.00 82.00 88 ASN A N 1
ATOM 772 C CA . ASN A 1 88 ? -1.210 -6.796 25.207 1.00 82.00 88 ASN A CA 1
ATOM 773 C C . ASN A 1 88 ? -2.258 -7.158 24.138 1.00 82.00 88 ASN A C 1
ATOM 775 O O . ASN A 1 88 ? -2.145 -8.200 23.505 1.00 82.00 88 ASN A O 1
ATOM 779 N N . ASN A 1 89 ? -3.233 -6.284 23.910 1.00 82.88 89 ASN A N 1
ATOM 780 C CA . ASN A 1 89 ? -4.288 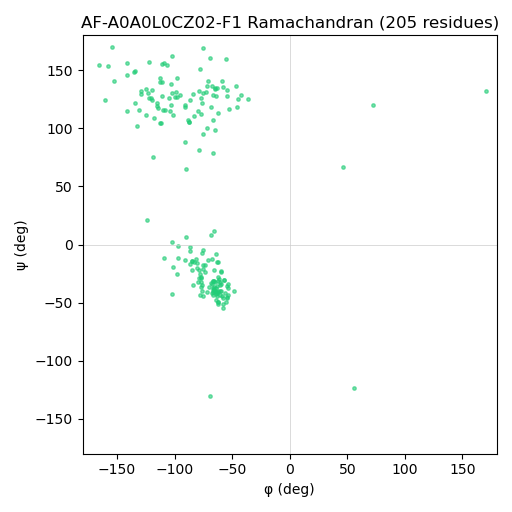-6.428 22.916 1.00 82.88 89 ASN A CA 1
ATOM 781 C C . ASN A 1 89 ? -3.930 -5.839 21.538 1.00 82.88 89 ASN A C 1
ATOM 783 O O . ASN A 1 89 ? -4.793 -5.785 20.667 1.00 82.88 89 ASN A O 1
ATOM 787 N N . ILE A 1 90 ? -2.687 -5.388 21.319 1.00 85.69 90 ILE A N 1
ATOM 788 C CA . ILE A 1 90 ? -2.257 -4.776 20.055 1.00 85.69 90 ILE A CA 1
ATOM 789 C C . ILE A 1 90 ? -1.277 -5.679 19.317 1.00 85.69 90 ILE A C 1
ATOM 791 O O . ILE A 1 90 ? -0.218 -6.049 19.834 1.00 85.69 90 ILE A O 1
ATOM 795 N N . SER A 1 91 ? -1.594 -5.927 18.053 1.00 88.31 91 SER A N 1
ATOM 796 C CA . SER A 1 9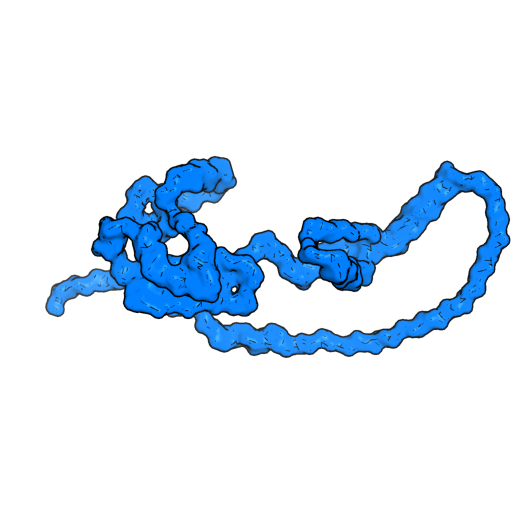1 ? -0.751 -6.618 17.085 1.00 88.31 91 SER A CA 1
ATOM 797 C C . SER A 1 91 ? -0.507 -5.733 15.866 1.00 88.31 91 SER A C 1
ATOM 799 O O . SER A 1 91 ? -1.445 -5.191 15.289 1.00 88.31 91 SER A O 1
ATOM 801 N N . ILE A 1 92 ? 0.749 -5.583 15.450 1.00 88.25 92 ILE A N 1
ATOM 802 C CA . ILE A 1 92 ? 1.145 -4.754 14.304 1.00 88.25 92 ILE A CA 1
ATOM 803 C C . ILE A 1 92 ? 1.847 -5.632 13.270 1.00 88.25 92 ILE A C 1
ATOM 805 O O . ILE A 1 92 ? 2.838 -6.295 13.588 1.00 88.25 92 ILE A O 1
ATOM 809 N N . PHE A 1 93 ? 1.363 -5.588 12.030 1.00 88.12 93 PHE A N 1
ATOM 810 C CA . PHE A 1 93 ? 1.916 -6.290 10.877 1.00 88.12 93 PHE A CA 1
ATOM 811 C C . PHE A 1 93 ? 2.442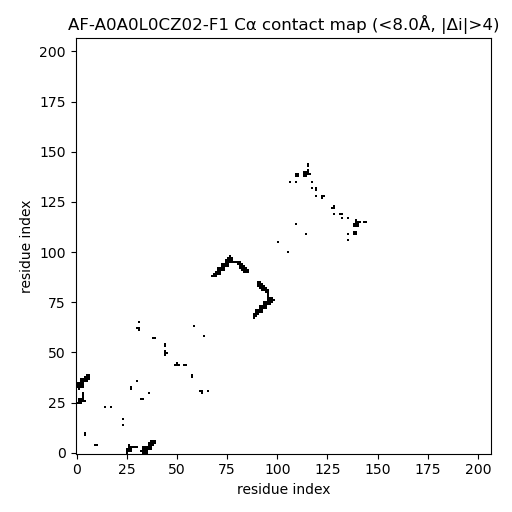 -5.284 9.859 1.00 88.12 93 PHE A C 1
ATOM 813 O O . PHE A 1 93 ? 1.673 -4.517 9.281 1.00 88.12 93 PHE A O 1
ATOM 820 N N . LEU A 1 94 ? 3.747 -5.325 9.598 1.00 87.88 94 LEU A N 1
ATOM 821 C CA . LEU A 1 94 ? 4.340 -4.671 8.434 1.00 87.88 94 LEU A CA 1
ATOM 822 C C . LEU A 1 94 ? 4.290 -5.652 7.267 1.00 87.88 94 LEU A C 1
ATOM 824 O O . LEU A 1 94 ? 5.047 -6.622 7.262 1.00 87.88 94 LEU A O 1
ATOM 828 N N . ILE A 1 95 ? 3.387 -5.433 6.316 1.00 87.88 95 ILE A N 1
ATOM 829 C CA . ILE A 1 95 ? 3.174 -6.345 5.188 1.00 87.88 95 ILE A CA 1
ATOM 830 C C . ILE A 1 95 ? 3.929 -5.816 3.962 1.00 87.88 95 ILE A C 1
ATOM 832 O O . ILE A 1 95 ? 3.712 -4.660 3.597 1.00 87.88 95 ILE A O 1
ATOM 836 N N . PRO A 1 96 ? 4.784 -6.621 3.300 1.00 88.44 96 PRO A N 1
ATOM 837 C CA . PRO A 1 96 ? 5.326 -6.261 1.993 1.00 88.44 96 PRO A CA 1
ATOM 838 C C . PRO A 1 96 ? 4.202 -6.249 0.956 1.00 88.44 96 PRO A C 1
ATOM 840 O O . PRO A 1 96 ? 3.701 -7.300 0.557 1.00 88.44 96 PRO A O 1
ATOM 843 N N . TYR A 1 97 ? 3.805 -5.057 0.534 1.00 89.31 97 TYR A N 1
ATOM 844 C CA . TYR A 1 97 ? 2.822 -4.812 -0.509 1.00 89.31 97 TYR A CA 1
ATOM 845 C C . TYR A 1 97 ? 3.397 -3.758 -1.459 1.00 89.31 97 TYR A C 1
ATOM 847 O O . TYR A 1 97 ? 3.435 -2.569 -1.148 1.00 89.31 97 TYR A O 1
ATOM 855 N N . SER A 1 98 ? 3.896 -4.213 -2.608 1.00 88.94 98 SER A N 1
ATOM 856 C CA . SER A 1 98 ? 4.493 -3.347 -3.624 1.00 88.94 98 SER A CA 1
ATOM 857 C C . SER A 1 98 ? 3.530 -3.174 -4.790 1.00 88.94 98 SER A C 1
ATOM 859 O O . SER A 1 98 ? 3.109 -4.156 -5.392 1.00 88.94 98 SER A O 1
ATOM 861 N N . GLU A 1 99 ? 3.243 -1.923 -5.143 1.00 91.75 99 GLU A N 1
ATOM 862 C CA . GLU A 1 99 ? 2.591 -1.560 -6.412 1.00 91.75 99 GLU A CA 1
ATOM 863 C C . GLU A 1 99 ? 3.612 -1.384 -7.551 1.00 91.75 99 GLU A C 1
ATOM 865 O O . GLU A 1 99 ? 3.250 -1.143 -8.699 1.00 91.75 99 GLU A O 1
ATOM 870 N N . HIS A 1 100 ? 4.904 -1.527 -7.243 1.00 91.69 100 HIS A N 1
ATOM 871 C CA . HIS A 1 100 ? 5.986 -1.517 -8.219 1.00 91.69 100 HIS A CA 1
ATOM 872 C C . HIS A 1 100 ? 6.405 -2.935 -8.593 1.00 91.69 100 HIS A C 1
ATOM 874 O O . HIS A 1 100 ? 6.491 -3.810 -7.723 1.00 91.69 100 HIS A O 1
ATOM 880 N N . SER A 1 101 ? 6.751 -3.123 -9.867 1.00 92.38 101 SER A N 1
ATOM 881 C CA . SER A 1 101 ? 7.307 -4.377 -10.366 1.00 92.38 101 SER A CA 1
ATOM 882 C C . SER A 1 101 ? 8.597 -4.749 -9.649 1.00 92.38 101 SER A C 1
ATOM 884 O O . SER A 1 101 ? 9.469 -3.913 -9.395 1.00 92.38 101 SER A O 1
ATOM 886 N N . ASN A 1 102 ? 8.737 -6.037 -9.379 1.00 91.94 102 ASN A N 1
ATOM 887 C CA . ASN A 1 102 ? 9.989 -6.621 -8.938 1.00 91.94 102 ASN A CA 1
ATOM 888 C C . ASN A 1 102 ? 10.977 -6.761 -10.108 1.00 91.94 102 ASN A C 1
ATOM 890 O O . ASN A 1 102 ? 10.619 -6.588 -11.276 1.00 91.94 102 ASN A O 1
ATOM 894 N N . LEU A 1 103 ? 12.241 -7.068 -9.805 1.00 93.00 103 LEU A N 1
ATOM 895 C CA . LEU A 1 103 ? 13.282 -7.145 -10.831 1.00 93.00 103 LEU A CA 1
ATOM 896 C C . LEU A 1 103 ? 12.972 -8.186 -11.918 1.00 93.00 103 LEU A C 1
ATOM 898 O O . LEU A 1 103 ? 13.232 -7.937 -13.095 1.00 93.00 103 LEU A O 1
ATOM 902 N N . ASP A 1 104 ? 12.435 -9.344 -11.546 1.00 94.75 104 ASP A N 1
ATOM 903 C CA . ASP A 1 104 ? 12.156 -10.429 -12.485 1.00 94.75 104 ASP A CA 1
ATOM 904 C C . ASP A 1 104 ? 10.910 -10.144 -13.328 1.00 94.75 104 ASP A C 1
ATOM 906 O O . ASP A 1 104 ? 10.935 -10.362 -14.540 1.00 94.75 104 ASP A O 1
ATOM 910 N N . GLU A 1 105 ? 9.862 -9.573 -12.731 1.00 96.31 105 GLU A N 1
ATOM 911 C CA . GLU A 1 105 ? 8.692 -9.044 -13.446 1.00 96.31 105 GLU A CA 1
ATOM 912 C C . GLU A 1 105 ? 9.117 -8.016 -14.496 1.00 96.31 105 GLU A C 1
ATOM 914 O O . GLU A 1 105 ? 8.755 -8.138 -15.669 1.00 96.31 105 GLU A O 1
ATOM 919 N N . LEU A 1 106 ? 9.956 -7.051 -14.105 1.00 96.12 106 LEU A N 1
ATOM 920 C CA . LEU A 1 106 ? 10.435 -6.012 -15.011 1.00 96.12 106 LEU A CA 1
ATOM 921 C C . LEU A 1 106 ? 11.338 -6.586 -16.112 1.00 96.12 106 LEU A C 1
ATOM 923 O O . LEU A 1 106 ? 11.187 -6.225 -17.278 1.00 96.12 106 LEU A O 1
ATOM 927 N N . LYS A 1 107 ? 12.237 -7.530 -15.795 1.00 96.31 107 LYS A N 1
ATOM 928 C CA . LYS A 1 107 ? 13.039 -8.238 -16.813 1.00 96.31 107 LYS A CA 1
ATOM 929 C C . LYS A 1 107 ? 12.157 -8.976 -17.808 1.00 96.31 107 LYS A C 1
ATOM 931 O O . LYS A 1 107 ? 12.423 -8.914 -19.006 1.00 96.31 107 LYS A O 1
ATOM 936 N N . ASN A 1 108 ? 11.130 -9.675 -17.336 1.00 97.38 108 ASN A N 1
ATOM 937 C CA . ASN A 1 108 ? 10.217 -10.416 -18.200 1.00 97.38 108 ASN A CA 1
ATOM 938 C C . ASN A 1 108 ? 9.411 -9.475 -19.103 1.00 97.38 108 ASN A C 1
ATOM 940 O O . ASN A 1 108 ? 9.270 -9.759 -20.292 1.00 97.38 108 ASN A O 1
ATOM 944 N N . PHE A 1 109 ? 8.975 -8.329 -18.579 1.00 97.50 109 PHE A N 1
ATOM 945 C CA . PHE A 1 109 ? 8.332 -7.282 -19.369 1.00 97.50 109 PHE A CA 1
ATOM 946 C C . PHE A 1 109 ? 9.267 -6.705 -20.445 1.00 97.50 109 PHE A C 1
ATOM 948 O O . PHE A 1 109 ? 8.914 -6.661 -21.620 1.00 97.50 109 PHE A O 1
ATOM 955 N N . VAL A 1 110 ? 10.501 -6.331 -20.093 1.00 96.25 110 VAL A N 1
ATOM 956 C CA . VAL A 1 110 ? 11.466 -5.796 -21.072 1.00 96.25 110 VAL A CA 1
ATOM 957 C C . VAL A 1 110 ? 11.800 -6.839 -22.146 1.00 96.25 110 VAL A C 1
ATOM 959 O O . VAL A 1 110 ? 11.849 -6.512 -23.332 1.00 96.25 110 VAL A O 1
ATOM 962 N N . LYS A 1 111 ? 11.966 -8.112 -21.761 1.00 95.31 111 LYS A N 1
ATOM 963 C CA . LYS A 1 111 ? 12.190 -9.228 -22.697 1.00 95.31 111 LYS A CA 1
ATOM 964 C C . LYS A 1 111 ? 11.027 -9.453 -23.661 1.00 95.31 111 LYS A C 1
ATOM 966 O O . LYS A 1 111 ? 11.275 -9.939 -24.767 1.00 95.31 111 LYS A O 1
ATOM 971 N N . SER A 1 112 ? 9.789 -9.170 -23.252 1.00 96.25 112 SER A N 1
ATOM 972 C CA . SER A 1 112 ? 8.616 -9.368 -24.107 1.00 96.25 112 SER A CA 1
ATOM 973 C C . SER A 1 112 ? 8.477 -8.243 -25.132 1.00 96.25 112 SER A C 1
ATOM 975 O O . SER A 1 112 ? 8.274 -8.530 -26.311 1.00 96.25 112 SER A O 1
ATOM 977 N N . ILE A 1 113 ? 8.675 -6.986 -24.721 1.00 95.62 113 ILE A N 1
ATOM 978 C CA . ILE A 1 113 ? 8.558 -5.832 -25.626 1.00 95.62 113 ILE A CA 1
ATOM 979 C C . ILE A 1 113 ? 9.803 -5.637 -26.508 1.00 95.62 113 ILE A C 1
ATOM 981 O O . ILE A 1 113 ? 9.682 -5.126 -27.620 1.00 95.62 113 ILE A O 1
ATOM 985 N N . LYS A 1 114 ? 10.991 -6.042 -26.025 1.00 93.38 114 LYS A N 1
ATOM 986 C CA . LYS A 1 114 ? 12.308 -5.881 -26.677 1.00 93.38 114 LYS A CA 1
ATOM 987 C C . LYS A 1 114 ? 12.515 -4.461 -27.226 1.00 93.38 114 LYS A C 1
ATOM 989 O O . LYS A 1 114 ? 12.565 -4.273 -28.448 1.00 93.38 114 LYS A O 1
ATOM 994 N N . PRO A 1 115 ? 12.601 -3.447 -26.348 1.00 94.25 115 PRO A N 1
ATOM 995 C CA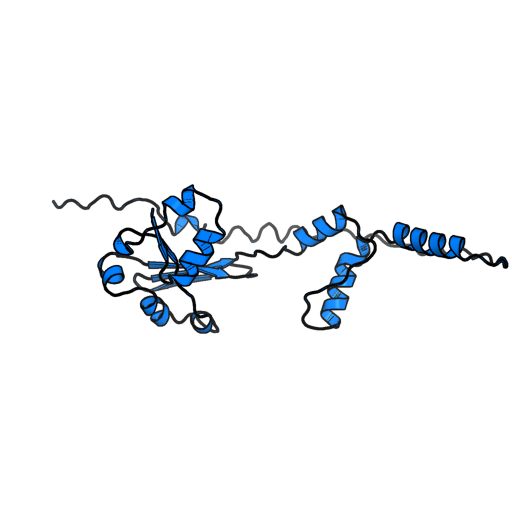 . PRO A 1 115 ? 12.678 -2.064 -26.790 1.00 94.25 115 PRO A CA 1
ATOM 996 C C . PRO A 1 115 ? 14.030 -1.800 -27.469 1.00 94.25 115 PRO A C 1
ATOM 998 O O . PRO A 1 115 ? 14.982 -2.558 -27.294 1.00 94.25 115 PRO A O 1
ATOM 1001 N N . CYS A 1 116 ? 14.122 -0.735 -28.267 1.00 92.06 116 CYS A N 1
ATOM 1002 C CA . CYS A 1 116 ? 15.403 -0.333 -28.865 1.00 92.06 116 CYS A CA 1
ATOM 1003 C C . CYS A 1 116 ? 16.289 0.383 -27.836 1.00 92.06 116 CYS A C 1
ATOM 1005 O O . CYS A 1 116 ? 17.482 0.138 -27.791 1.00 92.06 116 CYS A O 1
ATOM 1007 N N . ASN A 1 117 ? 15.685 1.178 -26.949 1.00 90.44 117 ASN A N 1
ATOM 1008 C CA . ASN A 1 117 ? 16.387 1.937 -25.920 1.00 90.44 117 ASN A CA 1
ATOM 1009 C C . ASN A 1 117 ? 15.584 1.948 -24.604 1.00 90.44 117 ASN A C 1
ATOM 1011 O O . ASN A 1 117 ? 14.361 1.778 -24.619 1.00 90.44 117 ASN A O 1
ATOM 1015 N N . ILE A 1 118 ? 16.263 2.156 -23.474 1.00 94.50 118 ILE A N 1
ATOM 1016 C CA . ILE A 1 118 ? 15.674 2.291 -22.135 1.00 94.50 118 ILE A CA 1
ATOM 1017 C C . ILE A 1 118 ? 16.212 3.562 -21.480 1.00 94.50 118 ILE A C 1
ATOM 1019 O O . ILE A 1 118 ? 17.420 3.750 -21.371 1.00 94.50 118 ILE A O 1
ATOM 1023 N N . LEU A 1 119 ? 15.303 4.391 -20.965 1.00 95.06 119 LEU A N 1
ATOM 1024 C CA . LEU A 1 119 ? 15.625 5.543 -20.127 1.00 95.06 119 LEU A CA 1
ATOM 1025 C C . LEU A 1 119 ? 15.118 5.290 -18.697 1.00 95.06 119 LEU A C 1
ATOM 1027 O O . LEU A 1 119 ? 13.909 5.362 -18.469 1.00 95.06 119 LEU A O 1
ATOM 1031 N N . PRO A 1 120 ? 16.000 4.979 -17.728 1.00 95.94 120 PRO A N 1
ATOM 1032 C CA . PRO A 1 120 ? 15.602 4.854 -16.331 1.00 95.94 120 PRO A CA 1
ATOM 1033 C C . PRO A 1 120 ? 15.093 6.196 -15.798 1.00 95.94 120 PRO A C 1
ATOM 1035 O O . PRO A 1 120 ? 15.733 7.222 -16.012 1.00 95.94 120 PRO A O 1
ATOM 1038 N N . THR A 1 121 ? 13.972 6.188 -15.078 1.00 96.75 121 THR A N 1
ATOM 1039 C CA . THR A 1 121 ? 13.373 7.392 -14.466 1.00 96.75 121 THR A CA 1
ATOM 1040 C C . THR A 1 121 ? 13.486 7.419 -12.942 1.00 96.75 121 THR A C 1
ATOM 1042 O O . THR A 1 121 ? 13.237 8.453 -12.331 1.00 96.75 121 THR A O 1
ATOM 1045 N N . VAL A 1 122 ? 13.879 6.302 -12.321 1.00 94.94 122 VAL A N 1
ATOM 1046 C CA . VAL A 1 122 ? 14.035 6.164 -10.868 1.00 94.94 122 VAL A CA 1
ATOM 1047 C C . VAL A 1 122 ? 15.392 5.528 -10.573 1.00 94.94 122 VAL A C 1
ATOM 1049 O O . VAL A 1 122 ? 15.644 4.393 -10.972 1.00 94.94 122 VAL A O 1
ATOM 1052 N N . PHE A 1 123 ? 16.271 6.282 -9.912 1.00 95.69 123 PHE A N 1
ATOM 1053 C CA . PHE A 1 123 ? 17.597 5.865 -9.446 1.00 95.69 123 PHE A CA 1
ATOM 1054 C C . PHE A 1 123 ? 18.124 6.892 -8.434 1.00 95.69 123 PHE A C 1
ATOM 1056 O O . PHE A 1 123 ? 17.738 8.060 -8.466 1.00 95.69 123 PHE A O 1
ATOM 1063 N N . TYR A 1 124 ? 19.008 6.471 -7.537 1.00 93.62 124 TYR A N 1
ATOM 1064 C CA . TYR A 1 124 ? 19.607 7.319 -6.509 1.00 93.62 124 TYR A CA 1
ATOM 1065 C C . TYR A 1 124 ? 20.822 8.099 -7.028 1.00 93.62 124 TYR A C 1
ATOM 1067 O O . TYR A 1 124 ? 21.061 9.232 -6.618 1.00 93.62 124 TYR A O 1
ATOM 1075 N N . ASN A 1 125 ? 21.612 7.500 -7.926 1.00 95.88 125 ASN A N 1
ATOM 1076 C CA . ASN A 1 125 ? 22.788 8.135 -8.524 1.00 95.88 125 ASN A CA 1
ATOM 1077 C C . ASN A 1 125 ? 23.136 7.544 -9.904 1.00 95.88 125 ASN A C 1
ATOM 1079 O O . ASN A 1 125 ? 22.610 6.508 -10.314 1.00 95.88 125 ASN A O 1
ATOM 1083 N N . GLU A 1 126 ? 24.066 8.183 -10.620 1.00 95.44 126 GLU A N 1
ATOM 1084 C CA . GLU A 1 126 ? 24.470 7.758 -11.972 1.00 95.44 126 GLU A CA 1
ATOM 1085 C C . GLU A 1 126 ? 25.105 6.355 -12.014 1.00 95.44 126 GLU A C 1
ATOM 1087 O O . GLU A 1 126 ? 24.986 5.636 -13.012 1.00 95.44 126 GLU A O 1
ATOM 1092 N N . LYS A 1 127 ? 25.740 5.910 -10.921 1.00 96.44 127 LYS A N 1
ATOM 1093 C CA . LYS A 1 127 ? 26.297 4.551 -10.830 1.00 96.44 127 LYS A CA 1
ATOM 1094 C C . LYS A 1 127 ? 25.183 3.503 -10.809 1.00 96.44 127 LYS A C 1
ATOM 1096 O O . LYS A 1 127 ? 25.284 2.474 -11.481 1.00 96.44 127 LYS A O 1
ATOM 1101 N N . GLU A 1 128 ? 24.113 3.761 -10.066 1.00 95.50 128 GLU A N 1
ATOM 1102 C CA . GLU A 1 128 ? 22.937 2.896 -10.038 1.00 95.50 128 GLU A CA 1
ATOM 1103 C C . GLU A 1 128 ? 22.222 2.898 -11.389 1.00 95.50 128 GLU A C 1
ATOM 1105 O O . GLU A 1 128 ? 21.927 1.831 -11.919 1.00 95.50 128 GLU A O 1
ATOM 1110 N N . LYS A 1 129 ? 22.048 4.066 -12.013 1.00 96.44 129 LYS A N 1
ATOM 1111 C CA . LYS A 1 129 ? 21.504 4.174 -13.374 1.00 96.44 129 LYS A CA 1
ATOM 1112 C C . LYS A 1 129 ? 22.292 3.332 -14.382 1.00 96.44 129 LYS A C 1
ATOM 1114 O O . LYS A 1 129 ? 21.701 2.564 -15.137 1.00 96.44 129 LYS A O 1
ATOM 1119 N N . THR A 1 130 ? 23.623 3.406 -14.349 1.00 96.44 130 THR A N 1
ATOM 1120 C CA . THR A 1 130 ? 24.498 2.562 -15.184 1.00 96.44 130 THR A CA 1
ATOM 1121 C C . THR A 1 130 ? 24.291 1.074 -14.886 1.00 96.44 130 THR A C 1
ATOM 1123 O O . THR A 1 130 ? 24.236 0.252 -15.799 1.00 96.44 130 THR A O 1
ATOM 1126 N N . THR A 1 131 ? 24.117 0.716 -13.612 1.00 96.88 131 THR A N 1
ATOM 1127 C CA . THR A 1 131 ? 23.838 -0.667 -13.194 1.00 96.88 131 THR A CA 1
ATOM 1128 C C . THR A 1 131 ? 22.500 -1.159 -13.750 1.00 96.88 131 THR A C 1
ATOM 1130 O O . THR A 1 131 ? 22.437 -2.259 -14.298 1.00 96.88 131 THR A O 1
ATOM 1133 N N . ILE A 1 132 ? 21.452 -0.335 -13.673 1.00 95.81 132 ILE A N 1
ATOM 1134 C CA . ILE A 1 132 ? 20.131 -0.615 -14.248 1.00 95.81 132 ILE A CA 1
ATOM 1135 C C . ILE A 1 132 ? 20.259 -0.859 -15.755 1.00 95.81 132 ILE A C 1
ATOM 1137 O O . ILE A 1 132 ? 19.810 -1.895 -16.242 1.00 95.81 132 ILE A O 1
ATOM 1141 N N . LEU A 1 133 ? 20.922 0.038 -16.491 1.00 95.62 133 LEU A N 1
ATOM 1142 C CA . LEU A 1 133 ? 21.125 -0.122 -17.935 1.00 95.62 133 LEU A CA 1
ATOM 1143 C C . LEU A 1 133 ? 21.852 -1.430 -18.262 1.00 95.62 133 LEU A C 1
ATOM 1145 O O . LEU A 1 133 ? 21.381 -2.203 -19.091 1.00 95.62 133 LEU A O 1
ATOM 1149 N N . ASN A 1 134 ? 22.931 -1.748 -17.547 1.00 95.75 134 ASN A N 1
ATOM 1150 C CA . ASN A 1 134 ? 23.672 -2.994 -17.753 1.00 95.75 134 ASN A CA 1
ATOM 1151 C C . ASN A 1 134 ? 22.818 -4.252 -17.531 1.00 95.75 134 ASN A C 1
ATOM 1153 O O . ASN A 1 134 ? 23.007 -5.247 -18.231 1.00 95.75 134 ASN A O 1
ATOM 1157 N N . ILE A 1 135 ? 21.862 -4.216 -16.596 1.00 96.50 135 ILE A N 1
ATOM 1158 C CA . ILE A 1 135 ? 20.931 -5.329 -16.361 1.00 96.50 135 ILE A CA 1
ATOM 1159 C C . ILE A 1 135 ? 20.006 -5.553 -17.566 1.00 96.50 135 ILE A C 1
ATOM 1161 O O . ILE A 1 135 ? 19.688 -6.706 -17.871 1.00 96.50 135 ILE A O 1
ATOM 1165 N N . PHE A 1 136 ? 19.555 -4.482 -18.229 1.00 96.19 136 PHE A N 1
ATOM 1166 C CA . PHE A 1 136 ? 18.526 -4.560 -19.271 1.00 96.19 136 PHE A CA 1
ATOM 1167 C C . PHE A 1 136 ? 19.052 -4.500 -20.711 1.00 96.19 136 PHE A C 1
ATOM 1169 O O . PHE A 1 136 ? 18.364 -4.987 -21.608 1.00 96.19 136 PHE A O 1
ATOM 1176 N N . ASN A 1 137 ? 20.272 -4.004 -20.940 1.00 92.56 137 ASN A N 1
ATOM 1177 C CA . ASN A 1 137 ? 20.929 -3.952 -22.253 1.00 92.56 137 ASN A CA 1
ATOM 1178 C C . ASN A 1 137 ? 20.889 -5.283 -23.033 1.00 92.56 137 ASN A C 1
ATOM 1180 O O . ASN A 1 137 ? 20.612 -5.252 -24.233 1.00 92.56 137 ASN A O 1
ATOM 1184 N N . PRO A 1 138 ? 21.077 -6.464 -22.403 1.00 93.12 138 PRO A N 1
ATOM 1185 C CA . PRO A 1 138 ? 20.981 -7.746 -23.108 1.00 93.12 138 PRO A CA 1
ATOM 1186 C C . PRO A 1 138 ? 19.597 -8.054 -23.701 1.00 93.12 138 PRO A C 1
ATOM 1188 O O . PRO A 1 138 ? 19.471 -8.972 -24.510 1.00 93.12 138 PRO A O 1
ATOM 1191 N N . TYR A 1 139 ? 18.552 -7.334 -23.287 1.00 93.75 139 TYR A N 1
ATOM 1192 C CA . TYR A 1 139 ? 17.171 -7.551 -23.723 1.00 93.75 139 TYR A CA 1
ATOM 1193 C C . TYR A 1 139 ? 16.705 -6.540 -24.782 1.00 93.75 139 TYR A C 1
ATOM 1195 O O . TYR A 1 139 ? 15.549 -6.600 -25.207 1.00 93.75 139 TYR A O 1
ATOM 1203 N N . LEU A 1 140 ? 17.582 -5.631 -25.219 1.00 92.19 140 LEU A N 1
ATOM 1204 C CA . LEU A 1 140 ? 17.273 -4.635 -26.243 1.00 92.19 140 LEU A CA 1
ATOM 1205 C C . LEU A 1 140 ? 17.293 -5.230 -27.653 1.00 92.19 140 LEU A C 1
ATOM 1207 O O . LEU A 1 140 ? 18.051 -6.152 -27.968 1.00 92.19 140 LEU A O 1
ATOM 1211 N N . ASN A 1 141 ? 16.493 -4.653 -28.545 1.00 87.50 141 ASN A N 1
ATOM 1212 C CA . ASN A 1 141 ? 16.499 -4.995 -29.963 1.00 87.50 141 ASN A CA 1
ATOM 1213 C C . ASN A 1 141 ? 17.494 -4.129 -30.749 1.00 87.50 141 ASN A C 1
ATOM 1215 O O . ASN A 1 141 ? 17.115 -3.375 -31.647 1.00 87.50 141 ASN A O 1
ATOM 1219 N N . LEU A 1 142 ? 18.781 -4.291 -30.435 1.00 77.81 142 LEU A N 1
ATOM 1220 C CA . LEU A 1 142 ? 19.874 -3.528 -31.055 1.00 77.81 142 LEU A CA 1
ATOM 1221 C C . LEU A 1 142 ? 19.909 -3.683 -32.585 1.00 77.81 142 LEU A C 1
ATOM 1223 O O . LEU A 1 142 ? 20.273 -2.762 -33.305 1.00 77.81 142 LEU A O 1
ATOM 1227 N N . LYS A 1 143 ? 19.473 -4.834 -33.118 1.00 73.75 143 LYS A N 1
ATOM 1228 C CA . LYS A 1 143 ? 19.398 -5.054 -34.573 1.00 73.75 143 LYS A CA 1
ATOM 1229 C C . LYS A 1 143 ? 18.404 -4.108 -35.247 1.00 73.75 143 LYS A C 1
ATOM 1231 O O . LYS A 1 143 ? 18.681 -3.617 -36.337 1.00 73.75 143 LYS A O 1
ATOM 1236 N N . LYS A 1 144 ? 17.249 -3.864 -34.620 1.00 69.25 144 LYS A N 1
ATOM 1237 C CA . LYS A 1 144 ? 16.227 -2.954 -35.154 1.00 69.25 144 LYS A CA 1
ATOM 1238 C C . LYS A 1 144 ? 16.687 -1.500 -35.088 1.00 69.25 144 LYS A C 1
ATOM 1240 O O . LYS A 1 144 ? 16.420 -0.763 -36.027 1.00 69.25 144 LYS A O 1
ATOM 1245 N N . GLU A 1 145 ? 17.405 -1.131 -34.033 1.00 68.69 145 GLU A N 1
ATOM 1246 C CA . GLU A 1 145 ? 17.990 0.202 -33.873 1.00 68.69 145 GLU A CA 1
ATOM 1247 C C . GLU A 1 145 ? 19.045 0.495 -34.949 1.00 68.69 145 GLU A C 1
ATOM 1249 O O . GLU A 1 145 ? 18.962 1.507 -35.645 1.00 68.69 145 GLU A O 1
ATOM 1254 N N . VAL A 1 146 ? 19.965 -0.447 -35.177 1.00 71.62 146 VAL A N 1
ATOM 1255 C CA . VAL A 1 146 ? 20.971 -0.354 -36.245 1.00 71.62 146 VAL A CA 1
ATOM 1256 C C . VAL A 1 146 ? 20.308 -0.267 -37.626 1.00 71.62 146 VAL A C 1
ATOM 1258 O O . VAL A 1 146 ? 20.676 0.578 -38.434 1.00 71.62 146 VAL A O 1
ATOM 1261 N N . LEU A 1 147 ? 19.280 -1.082 -37.892 1.00 69.19 147 LEU A N 1
ATOM 1262 C CA . LEU A 1 147 ? 18.511 -0.996 -39.139 1.00 69.19 147 LEU A CA 1
ATOM 1263 C C . LEU A 1 147 ? 17.791 0.350 -39.298 1.00 69.19 147 LEU A C 1
ATOM 1265 O O . LEU A 1 147 ? 17.740 0.868 -40.408 1.00 69.19 147 LEU A O 1
ATOM 1269 N N . SER A 1 148 ? 17.215 0.915 -38.233 1.00 69.88 148 SER A N 1
ATOM 1270 C CA . SER A 1 148 ? 16.599 2.246 -38.312 1.00 69.88 148 SER A CA 1
ATOM 1271 C C . SER A 1 148 ? 17.626 3.342 -38.563 1.00 69.88 148 SER A C 1
ATOM 1273 O O . SER A 1 148 ? 17.341 4.242 -39.342 1.00 69.88 148 SER A O 1
ATOM 1275 N N . PHE A 1 149 ? 18.817 3.237 -37.971 1.00 72.56 149 PHE A N 1
ATOM 1276 C CA . PHE A 1 149 ? 19.907 4.181 -38.197 1.00 72.56 149 PHE A CA 1
ATOM 1277 C C . PHE A 1 149 ? 20.357 4.166 -39.666 1.00 72.56 149 PHE A C 1
ATOM 1279 O O . PHE A 1 149 ? 20.349 5.202 -40.320 1.00 72.56 149 PHE A O 1
ATOM 1286 N N . PHE A 1 150 ? 20.603 2.981 -40.238 1.00 70.31 150 PHE A N 1
ATOM 1287 C CA . PHE A 1 150 ? 20.981 2.861 -41.652 1.00 70.31 150 PHE A CA 1
ATOM 1288 C C . PHE A 1 150 ? 19.870 3.268 -42.632 1.00 70.31 150 PHE A C 1
ATOM 1290 O O . PHE A 1 150 ? 20.159 3.790 -43.703 1.00 70.31 150 PHE A O 1
ATOM 1297 N N . LYS A 1 151 ? 18.591 3.079 -42.278 1.00 62.25 151 LYS A N 1
ATOM 1298 C CA . LYS A 1 151 ? 17.467 3.573 -43.095 1.00 62.25 151 LYS A CA 1
ATOM 1299 C C . LYS A 1 151 ? 17.375 5.097 -43.117 1.00 62.25 151 LYS A C 1
ATOM 1301 O O . LYS A 1 151 ? 16.968 5.656 -44.128 1.00 62.25 151 LYS A O 1
ATOM 1306 N N . ILE A 1 152 ? 17.728 5.755 -42.013 1.00 58.28 152 ILE A N 1
ATOM 1307 C CA . ILE A 1 152 ? 17.813 7.219 -41.951 1.00 58.28 152 ILE A CA 1
ATOM 1308 C C . ILE A 1 152 ? 18.960 7.708 -42.851 1.00 58.28 152 ILE A C 1
ATOM 1310 O O . ILE A 1 152 ? 18.777 8.679 -43.588 1.00 58.28 152 ILE A O 1
ATOM 1314 N N . ASP A 1 153 ? 20.088 6.992 -42.870 1.00 53.72 153 ASP A N 1
ATOM 1315 C CA . ASP A 1 153 ? 21.214 7.300 -43.761 1.00 53.72 153 ASP A CA 1
ATOM 1316 C C . ASP A 1 153 ? 20.874 7.099 -45.249 1.00 53.72 153 ASP A C 1
ATOM 1318 O O . ASP A 1 153 ? 21.282 7.913 -46.074 1.00 53.72 153 ASP A O 1
ATOM 1322 N N . GLU A 1 154 ? 20.071 6.095 -45.625 1.00 50.38 154 GLU A N 1
ATOM 1323 C CA . GLU A 1 154 ? 19.625 5.929 -47.023 1.00 50.38 154 GLU A CA 1
ATOM 1324 C C . GLU A 1 154 ? 18.735 7.088 -47.507 1.00 50.38 154 GLU A C 1
ATOM 1326 O O . GLU A 1 154 ? 18.820 7.482 -48.670 1.00 50.38 154 GLU A O 1
ATOM 1331 N N . THR A 1 155 ? 17.934 7.700 -46.625 1.00 49.06 155 THR A N 1
ATOM 1332 C CA . THR A 1 155 ? 17.179 8.925 -46.958 1.00 49.06 155 THR A CA 1
ATOM 1333 C C . THR A 1 155 ? 18.051 10.180 -47.102 1.00 49.06 155 THR A C 1
ATOM 1335 O O . THR A 1 155 ? 17.583 11.169 -47.662 1.00 49.06 155 THR A O 1
ATOM 1338 N N . TYR A 1 156 ? 19.314 10.140 -46.663 1.00 47.62 156 TYR A N 1
ATOM 1339 C CA . TYR A 1 156 ? 20.279 11.247 -46.749 1.00 47.62 156 TYR A CA 1
ATOM 1340 C C . TYR A 1 156 ? 21.584 10.873 -47.482 1.00 47.62 156 TYR A C 1
ATOM 1342 O O . TYR A 1 156 ? 22.605 11.553 -47.352 1.00 47.62 156 TYR A O 1
ATOM 1350 N N . GLY A 1 157 ? 21.561 9.824 -48.307 1.00 43.84 157 GLY A N 1
ATOM 1351 C CA . GLY A 1 157 ? 22.735 9.316 -49.012 1.00 43.84 157 GLY A CA 1
ATOM 1352 C C . GLY A 1 157 ? 23.127 10.127 -50.249 1.00 43.84 157 GLY A C 1
ATOM 1353 O O . GLY A 1 157 ? 22.872 9.705 -51.377 1.00 43.84 157 GLY A O 1
ATOM 1354 N N . SER A 1 158 ? 23.832 11.245 -50.053 1.00 39.94 158 SER A N 1
ATOM 1355 C CA . SER A 1 158 ? 24.847 11.677 -51.022 1.00 39.94 158 SER A CA 1
ATOM 1356 C C . SER A 1 158 ? 25.975 10.644 -51.056 1.00 39.94 158 SER A C 1
ATOM 1358 O O . SER A 1 158 ? 26.445 10.172 -50.024 1.00 39.94 158 SER A O 1
ATOM 1360 N N . LYS A 1 159 ? 26.388 10.300 -52.277 1.00 40.72 159 LYS A N 1
ATOM 1361 C CA . LYS A 1 159 ? 27.445 9.346 -52.629 1.00 40.72 159 LYS A CA 1
ATOM 1362 C C . LYS A 1 159 ? 28.716 9.566 -51.793 1.00 40.72 159 LYS A C 1
ATOM 1364 O O . LYS A 1 159 ? 29.177 10.701 -51.703 1.00 40.72 159 LYS A O 1
ATOM 1369 N N . ASN A 1 160 ? 29.336 8.490 -51.295 1.00 31.95 160 ASN A N 1
ATOM 1370 C CA . ASN A 1 160 ? 30.660 8.041 -51.759 1.00 31.95 160 ASN A CA 1
ATOM 1371 C C . ASN A 1 160 ? 31.286 6.930 -50.887 1.00 31.95 160 ASN A C 1
ATOM 1373 O O . ASN A 1 160 ? 31.430 7.061 -49.678 1.00 31.95 160 ASN A O 1
ATOM 1377 N N . ASN A 1 161 ? 31.764 5.923 -51.621 1.00 33.41 161 ASN A N 1
ATOM 1378 C CA . ASN A 1 161 ? 33.002 5.150 -51.500 1.00 33.41 161 ASN A CA 1
ATOM 1379 C C . ASN A 1 161 ? 33.214 4.119 -50.374 1.00 33.41 161 ASN A C 1
ATOM 1381 O O . ASN A 1 161 ? 33.271 4.392 -49.181 1.00 33.41 161 ASN A O 1
ATOM 1385 N N . GLU A 1 162 ? 33.432 2.909 -50.888 1.00 40.41 162 GLU A N 1
ATOM 1386 C CA . GLU A 1 162 ? 33.868 1.652 -50.300 1.00 40.41 162 GLU A CA 1
ATOM 1387 C C . GLU A 1 162 ? 35.008 1.772 -49.282 1.00 40.41 162 GLU A C 1
ATOM 1389 O O . GLU A 1 162 ? 36.092 2.250 -49.606 1.00 40.41 162 GLU A O 1
ATOM 1394 N N . VAL A 1 163 ? 34.811 1.175 -48.101 1.00 32.91 163 VAL A N 1
ATOM 1395 C CA . VAL A 1 163 ? 35.895 0.542 -47.336 1.00 32.91 163 VAL A CA 1
ATOM 1396 C C . VAL A 1 163 ? 35.360 -0.739 -46.687 1.00 32.91 163 VAL A C 1
ATOM 1398 O O . VAL A 1 163 ? 34.474 -0.727 -45.835 1.00 32.91 163 VAL A O 1
ATOM 1401 N N . SER A 1 164 ? 35.905 -1.873 -47.113 1.00 39.91 164 SER A N 1
ATOM 1402 C CA . SER A 1 164 ? 35.608 -3.227 -46.630 1.00 39.91 164 SER A CA 1
ATOM 1403 C C . SER A 1 164 ? 36.166 -3.501 -45.220 1.00 39.91 164 SER A C 1
ATOM 1405 O O . SER A 1 164 ? 37.347 -3.220 -44.999 1.00 39.91 164 SER A O 1
ATOM 1407 N N . PRO A 1 165 ? 35.421 -4.139 -44.285 1.00 38.47 165 PRO A N 1
ATOM 1408 C CA . PRO A 1 165 ? 35.979 -4.515 -42.991 1.00 38.47 165 PRO A CA 1
ATOM 1409 C C . PRO A 1 165 ? 36.345 -6.006 -42.895 1.00 38.47 165 PRO A C 1
ATOM 1411 O O . PRO A 1 165 ? 35.558 -6.919 -43.156 1.00 38.47 165 PRO A O 1
ATOM 1414 N N . ASN A 1 166 ? 37.573 -6.222 -42.433 1.00 30.55 166 ASN A N 1
ATOM 1415 C CA . ASN A 1 166 ? 38.171 -7.496 -42.052 1.00 30.55 166 ASN A CA 1
ATOM 1416 C C . ASN A 1 166 ? 37.432 -8.118 -40.844 1.00 30.55 166 ASN A C 1
ATOM 1418 O O . ASN A 1 166 ? 37.282 -7.484 -39.799 1.00 30.55 166 ASN A O 1
ATOM 1422 N N . LYS A 1 167 ? 36.997 -9.382 -40.950 1.00 32.94 167 LYS A N 1
ATOM 1423 C CA . LYS A 1 167 ? 36.331 -10.129 -39.864 1.00 32.94 167 LYS A CA 1
ATO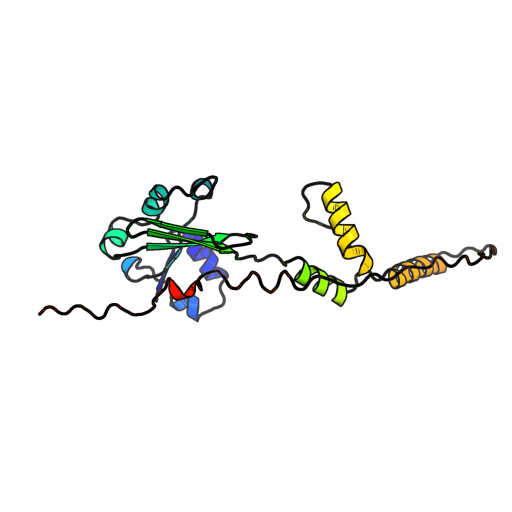M 1424 C C . LYS A 1 167 ? 37.353 -10.676 -38.857 1.00 32.94 167 LYS A C 1
ATOM 1426 O O . LYS A 1 167 ? 38.069 -11.623 -39.170 1.00 32.94 167 LYS A O 1
ATOM 1431 N N . LYS A 1 168 ? 37.328 -10.203 -37.605 1.00 30.83 168 LYS A N 1
ATOM 1432 C CA . LYS A 1 168 ? 37.850 -10.958 -36.445 1.00 30.83 168 LYS A CA 1
ATOM 1433 C C . LYS A 1 168 ? 36.690 -11.406 -35.551 1.00 30.83 168 LYS A C 1
ATOM 1435 O O . LYS A 1 168 ? 35.977 -10.588 -34.983 1.00 30.83 168 LYS A O 1
ATOM 1440 N N . LYS A 1 169 ? 36.494 -12.726 -35.448 1.00 30.47 169 LYS A N 1
ATOM 1441 C CA . LYS A 1 169 ? 35.548 -13.380 -34.527 1.00 30.47 169 LYS A CA 1
ATOM 1442 C C . LYS A 1 169 ? 36.127 -13.375 -33.107 1.00 30.47 169 LYS A C 1
ATOM 1444 O O . LYS A 1 169 ? 37.179 -13.971 -32.891 1.00 30.47 169 LYS A O 1
ATOM 1449 N N . MET A 1 170 ? 35.419 -12.791 -32.140 1.00 28.34 170 MET A N 1
ATOM 1450 C CA . MET A 1 170 ? 35.647 -13.043 -30.710 1.00 28.34 170 MET A CA 1
ATOM 1451 C C . MET A 1 170 ? 34.687 -14.133 -30.216 1.00 28.34 170 MET A C 1
ATOM 1453 O O . MET A 1 170 ? 33.484 -14.073 -30.460 1.00 28.34 170 MET A O 1
ATOM 1457 N N . LYS A 1 171 ? 35.246 -15.150 -29.550 1.00 28.45 171 LYS A N 1
ATOM 1458 C CA . LYS A 1 171 ? 34.527 -16.243 -28.881 1.00 28.45 171 LYS A CA 1
ATOM 1459 C C . LYS A 1 171 ? 33.913 -15.730 -27.575 1.00 28.45 171 LYS A C 1
ATOM 1461 O O . LYS A 1 171 ? 34.630 -15.156 -26.760 1.00 28.45 171 LYS A O 1
ATOM 1466 N N . VAL A 1 172 ? 32.625 -15.988 -27.359 1.00 29.52 172 VAL A N 1
ATOM 1467 C CA . VAL A 1 172 ? 31.961 -15.803 -26.061 1.00 29.52 172 VAL A CA 1
ATOM 1468 C C . VAL A 1 172 ? 31.797 -17.178 -25.422 1.00 29.52 172 VAL A C 1
ATOM 1470 O O . VAL A 1 172 ? 31.182 -18.065 -26.006 1.00 29.52 172 VAL A O 1
ATOM 1473 N N . ASN A 1 173 ? 32.398 -17.348 -24.245 1.00 27.39 173 ASN A N 1
ATOM 1474 C CA . ASN A 1 173 ? 32.233 -18.522 -23.396 1.00 27.39 173 ASN A CA 1
ATOM 1475 C C . ASN A 1 173 ? 30.888 -18.443 -22.667 1.00 27.39 173 ASN A C 1
ATOM 1477 O O . ASN A 1 173 ? 30.613 -17.467 -21.969 1.00 27.39 173 ASN A O 1
ATOM 1481 N N . GLU A 1 174 ? 30.083 -19.494 -22.790 1.00 33.00 174 GLU A N 1
ATOM 1482 C CA . GLU A 1 174 ? 28.888 -19.700 -21.979 1.00 33.00 174 GLU A CA 1
ATOM 1483 C C . GLU A 1 174 ? 29.274 -20.097 -20.546 1.00 33.00 174 GLU A C 1
ATOM 1485 O O . GLU A 1 174 ? 30.050 -21.031 -20.332 1.00 33.00 174 GLU A O 1
ATOM 1490 N N . LYS A 1 175 ? 28.682 -19.428 -19.551 1.00 32.91 175 LYS A N 1
ATOM 1491 C CA . LYS A 1 175 ? 28.535 -19.977 -18.198 1.00 32.91 175 LYS A CA 1
ATOM 1492 C C . LYS A 1 175 ? 27.063 -19.944 -17.776 1.00 32.91 175 LYS A C 1
ATOM 1494 O O . LYS A 1 175 ? 26.488 -18.882 -17.560 1.00 32.91 175 LYS A O 1
ATOM 1499 N N . LYS A 1 176 ? 26.511 -21.155 -17.678 1.00 31.62 176 LYS A N 1
ATOM 1500 C CA . LYS A 1 176 ? 25.421 -21.620 -16.796 1.00 31.62 176 LYS A CA 1
ATOM 1501 C C . LYS A 1 176 ? 25.773 -21.318 -15.324 1.00 31.62 176 LYS A C 1
ATOM 1503 O O . LYS A 1 176 ? 26.953 -21.178 -15.021 1.00 31.62 176 LYS A O 1
ATOM 1508 N N . ASP A 1 177 ? 24.900 -21.250 -14.327 1.00 32.91 177 ASP A N 1
ATOM 1509 C CA . ASP A 1 177 ? 23.456 -21.433 -14.154 1.00 32.91 177 ASP A CA 1
ATOM 1510 C C . ASP A 1 177 ? 23.090 -20.662 -12.864 1.00 32.91 177 ASP A C 1
ATOM 1512 O O . ASP A 1 177 ? 23.934 -20.481 -11.981 1.00 32.91 177 ASP A O 1
ATOM 1516 N N . VAL A 1 178 ? 21.842 -20.208 -12.735 1.00 35.66 178 VAL A N 1
ATOM 1517 C CA . VAL A 1 178 ? 21.330 -19.537 -11.525 1.00 35.66 178 VAL A CA 1
ATOM 1518 C C . VAL A 1 178 ? 20.995 -20.575 -10.448 1.00 35.66 178 VAL A C 1
ATOM 1520 O O . VAL A 1 178 ? 20.331 -21.577 -10.711 1.00 35.66 178 VAL A O 1
ATOM 1523 N N . SER A 1 179 ? 21.462 -20.319 -9.225 1.00 34.78 179 SER A N 1
ATOM 1524 C CA . SER A 1 179 ? 21.296 -21.179 -8.053 1.00 34.78 179 SER A CA 1
ATOM 1525 C C . SER A 1 179 ? 19.831 -21.322 -7.608 1.00 34.78 179 SER A C 1
ATOM 1527 O O . SER A 1 179 ? 19.106 -20.345 -7.434 1.00 34.78 179 SER A O 1
ATOM 1529 N N . LYS A 1 180 ? 19.432 -22.572 -7.341 1.00 40.25 180 LYS A N 1
ATOM 1530 C CA . LYS A 1 180 ? 18.143 -23.026 -6.782 1.00 40.25 180 LYS A CA 1
ATOM 1531 C C . LYS A 1 180 ? 17.916 -22.623 -5.308 1.00 40.25 180 LYS A C 1
ATOM 1533 O O . LYS A 1 180 ? 16.963 -23.087 -4.683 1.00 40.25 180 LYS A O 1
ATOM 1538 N N . GLU A 1 181 ? 18.771 -21.784 -4.729 1.00 35.22 181 GLU A N 1
ATOM 1539 C CA . GLU A 1 181 ? 18.798 -21.494 -3.286 1.00 35.22 181 GLU A CA 1
ATOM 1540 C C . GLU A 1 181 ? 17.756 -20.467 -2.811 1.00 35.22 181 GLU A C 1
ATOM 1542 O O . GLU A 1 181 ? 17.453 -20.426 -1.614 1.00 35.22 181 GLU A O 1
ATOM 1547 N N . ASP A 1 182 ? 17.157 -19.688 -3.717 1.00 38.00 182 ASP A N 1
ATOM 1548 C CA . ASP A 1 182 ? 16.199 -18.635 -3.344 1.00 38.00 182 ASP A CA 1
ATOM 1549 C C . ASP A 1 182 ? 14.755 -19.141 -3.161 1.00 38.00 182 ASP A C 1
ATOM 1551 O O . ASP A 1 182 ? 13.983 -18.558 -2.399 1.00 38.00 182 ASP A O 1
ATOM 1555 N N . LEU A 1 183 ? 14.398 -20.286 -3.756 1.00 38.06 183 LEU A N 1
ATOM 1556 C CA . LEU A 1 183 ? 13.062 -20.890 -3.614 1.00 38.06 183 LEU A CA 1
ATOM 1557 C C . LEU A 1 183 ? 12.860 -21.615 -2.271 1.00 38.06 183 LEU A C 1
ATOM 1559 O O . LEU A 1 183 ? 11.746 -21.663 -1.749 1.00 38.06 183 LEU A O 1
ATOM 1563 N N . LEU A 1 184 ? 13.929 -22.145 -1.670 1.00 34.88 184 LEU A N 1
ATOM 1564 C CA . LEU A 1 184 ? 13.854 -23.015 -0.484 1.00 34.88 184 LEU A CA 1
ATOM 1565 C C . LEU A 1 184 ? 13.778 -22.263 0.858 1.00 34.88 184 LEU A C 1
ATOM 1567 O O . LEU A 1 184 ? 13.411 -22.851 1.876 1.00 34.88 184 LEU A O 1
ATOM 1571 N N . LYS A 1 185 ? 14.076 -20.957 0.898 1.00 36.41 185 LYS A N 1
ATOM 1572 C CA . LYS A 1 185 ? 14.120 -20.181 2.158 1.00 36.41 185 LYS A CA 1
ATOM 1573 C C . LYS A 1 185 ? 12.769 -19.602 2.599 1.00 36.41 185 LYS A C 1
ATOM 1575 O O . LYS A 1 185 ? 12.669 -19.095 3.716 1.00 36.41 185 LYS A O 1
ATOM 1580 N N . ASN A 1 186 ? 11.723 -19.741 1.781 1.00 43.22 186 ASN A N 1
ATOM 1581 C CA . ASN A 1 186 ? 10.365 -19.248 2.060 1.00 43.22 186 ASN A CA 1
ATOM 1582 C C . ASN A 1 186 ? 9.569 -20.093 3.084 1.00 43.22 186 ASN A C 1
ATOM 1584 O O . ASN A 1 186 ? 8.464 -19.726 3.468 1.00 43.22 186 ASN A O 1
ATOM 1588 N N . ILE A 1 187 ? 10.114 -21.220 3.559 1.00 46.28 187 ILE A N 1
ATOM 1589 C CA . ILE A 1 187 ? 9.344 -22.245 4.293 1.00 46.28 187 ILE A CA 1
ATOM 1590 C C . ILE A 1 187 ? 9.200 -21.956 5.808 1.00 46.28 187 ILE A C 1
ATOM 1592 O O . ILE A 1 187 ? 8.355 -22.552 6.468 1.00 46.28 187 ILE A O 1
ATOM 1596 N N . LYS A 1 188 ? 9.966 -21.024 6.397 1.00 55.31 188 LYS A N 1
ATOM 1597 C CA . LYS A 1 188 ? 10.023 -20.858 7.872 1.00 55.31 188 LYS A CA 1
ATOM 1598 C C . LYS A 1 188 ? 9.123 -19.775 8.482 1.00 55.31 188 LYS A C 1
ATOM 1600 O O . LYS A 1 188 ? 9.145 -19.618 9.701 1.00 55.31 188 LYS A O 1
ATOM 1605 N N . GLN A 1 189 ? 8.351 -19.018 7.701 1.00 59.22 189 GLN A N 1
ATOM 1606 C CA . GLN A 1 189 ? 7.497 -17.965 8.263 1.00 59.2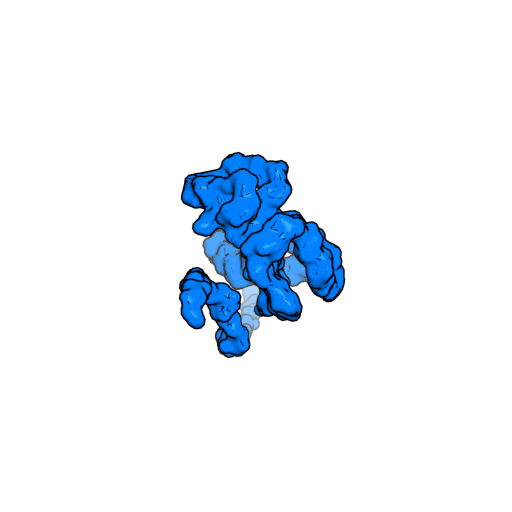2 189 GLN A CA 1
ATOM 1607 C C . GLN A 1 189 ? 6.045 -18.444 8.405 1.00 59.22 189 GLN A C 1
ATOM 1609 O O . GLN A 1 189 ? 5.447 -18.941 7.452 1.00 59.22 189 GLN A O 1
ATOM 1614 N N . LYS A 1 190 ? 5.476 -18.307 9.613 1.00 63.25 190 LYS A N 1
ATOM 1615 C CA . LYS A 1 190 ? 4.080 -18.668 9.908 1.00 63.25 190 LYS A CA 1
ATOM 1616 C C . LYS A 1 190 ? 3.156 -17.944 8.918 1.00 63.25 190 LYS A C 1
ATOM 1618 O O . LYS A 1 190 ? 3.315 -16.743 8.707 1.00 63.25 190 LYS A O 1
ATOM 1623 N N . LYS A 1 191 ? 2.196 -18.649 8.306 1.00 69.25 191 LYS A N 1
ATOM 1624 C CA . LYS A 1 191 ? 1.255 -18.031 7.354 1.00 69.25 191 LYS A CA 1
ATOM 1625 C C . LYS A 1 191 ? 0.500 -16.889 8.034 1.00 69.25 191 LYS A C 1
ATOM 1627 O O . LYS A 1 191 ? -0.000 -17.074 9.142 1.00 69.25 191 LYS A O 1
ATOM 1632 N N . LEU A 1 192 ? 0.360 -15.749 7.355 1.00 64.44 192 LEU A N 1
ATOM 1633 C CA . LEU A 1 192 ? -0.359 -14.583 7.881 1.00 64.44 192 LEU A CA 1
ATOM 1634 C C . LEU A 1 192 ? -1.792 -14.940 8.330 1.00 64.44 192 LEU A C 1
ATOM 1636 O O . LEU A 1 192 ? -2.260 -14.478 9.363 1.00 64.44 192 LEU A O 1
ATOM 1640 N N . THR A 1 193 ? -2.447 -15.860 7.617 1.00 66.81 193 THR A N 1
ATOM 1641 C CA . THR A 1 193 ? -3.791 -16.370 7.939 1.00 66.81 193 THR A CA 1
ATOM 1642 C C . THR A 1 193 ? -3.898 -17.036 9.311 1.00 66.81 193 THR A C 1
ATOM 1644 O O . THR A 1 193 ? -4.975 -17.074 9.887 1.00 66.81 193 THR A O 1
ATOM 1647 N N . SER A 1 194 ? -2.793 -17.525 9.874 1.00 70.19 194 SER A N 1
ATOM 1648 C CA . SER A 1 194 ? -2.778 -18.137 11.209 1.00 70.19 194 SER A CA 1
ATOM 1649 C C . SER A 1 194 ? -2.850 -17.132 12.365 1.00 70.19 194 SER A C 1
ATOM 1651 O O . SER A 1 194 ? -2.922 -17.550 13.519 1.00 70.19 194 SER A O 1
ATOM 1653 N N . PHE A 1 195 ? -2.762 -15.831 12.074 1.00 66.31 195 PHE A N 1
ATOM 1654 C CA . PHE A 1 195 ? -2.906 -14.756 13.060 1.00 66.31 195 PHE A CA 1
ATOM 1655 C C . PHE A 1 195 ? -4.323 -14.173 13.094 1.00 66.31 195 PHE A C 1
ATOM 1657 O O . PHE A 1 195 ? -4.654 -13.448 14.023 1.00 66.31 195 PHE A O 1
ATOM 1664 N N . PHE A 1 196 ? -5.161 -14.515 12.111 1.00 66.00 196 PHE A N 1
ATOM 1665 C CA . PHE A 1 196 ? -6.540 -14.050 11.999 1.00 66.00 196 PHE A CA 1
ATOM 1666 C C . PHE A 1 196 ? -7.493 -15.250 12.056 1.00 66.00 196 PHE A C 1
ATOM 1668 O O . PHE A 1 196 ? -8.006 -15.671 11.015 1.00 66.00 196 PHE A O 1
ATOM 1675 N N . PRO A 1 197 ? -7.726 -15.853 13.237 1.00 55.78 197 PRO A N 1
ATOM 1676 C CA . PRO A 1 197 ? -8.791 -16.832 13.375 1.00 55.78 197 PRO A CA 1
ATOM 1677 C C . PRO A 1 197 ? -10.119 -16.100 13.147 1.00 55.78 197 PRO A C 1
ATOM 1679 O O . PRO A 1 197 ? -10.642 -15.435 14.032 1.00 55.78 197 PRO A O 1
ATOM 1682 N N . LEU A 1 198 ? -10.664 -16.195 11.932 1.00 49.41 198 LEU A N 1
ATOM 1683 C CA . LEU A 1 198 ? -11.943 -15.587 11.529 1.00 49.41 198 LEU A CA 1
ATOM 1684 C C . LEU A 1 198 ? -13.161 -16.199 12.257 1.00 49.41 198 LEU A C 1
ATOM 1686 O O . LEU A 1 198 ? -14.307 -15.965 11.875 1.00 49.41 198 LEU A O 1
ATOM 1690 N N . THR A 1 199 ? -12.938 -17.000 13.295 1.00 48.00 199 THR A N 1
ATOM 1691 C CA . THR A 1 199 ? -13.983 -17.573 14.128 1.00 48.00 199 THR A CA 1
ATOM 1692 C C . THR A 1 199 ? -14.501 -16.510 15.084 1.00 48.00 199 THR A C 1
ATOM 1694 O O . THR A 1 199 ? -13.801 -16.084 16.001 1.00 48.00 199 THR A O 1
ATOM 1697 N N . LYS A 1 200 ? -15.758 -16.109 14.874 1.00 41.09 200 LYS A N 1
ATOM 1698 C CA . LYS A 1 200 ? -16.585 -15.421 15.870 1.00 41.09 200 LYS A CA 1
ATOM 1699 C C . LYS A 1 200 ? -16.408 -16.161 17.203 1.00 41.09 200 LYS A C 1
ATOM 1701 O O . LYS A 1 200 ? -16.624 -17.374 17.227 1.00 41.09 200 LYS A O 1
ATOM 1706 N N . ARG A 1 201 ? -16.015 -15.480 18.290 1.00 43.97 201 ARG A N 1
ATOM 1707 C CA . ARG A 1 201 ? -16.195 -16.055 19.633 1.00 43.97 201 ARG A CA 1
ATOM 1708 C C . ARG A 1 201 ? -17.671 -16.436 19.712 1.00 43.97 201 ARG A C 1
ATOM 1710 O O . ARG A 1 201 ? -18.532 -15.573 19.549 1.00 43.97 201 ARG A O 1
ATOM 1717 N N . ALA A 1 202 ? -17.960 -17.727 19.859 1.00 43.44 202 ALA A N 1
ATOM 1718 C CA . ALA A 1 202 ? -19.274 -18.131 20.322 1.00 43.44 202 ALA A CA 1
ATOM 1719 C C . ALA A 1 202 ? -19.481 -17.386 21.639 1.00 43.44 202 ALA A C 1
ATOM 1721 O O . ALA A 1 202 ? -18.573 -17.384 22.474 1.00 43.44 202 ALA A O 1
ATOM 1722 N N . ASN A 1 203 ? -20.608 -16.684 21.765 1.00 38.00 203 ASN A N 1
ATOM 1723 C CA . ASN A 1 203 ? -20.984 -16.043 23.014 1.00 38.00 203 ASN A CA 1
ATOM 1724 C C . ASN A 1 203 ? -20.759 -17.069 24.121 1.00 38.00 203 ASN A C 1
ATOM 1726 O O . ASN A 1 203 ? -21.361 -18.143 24.091 1.00 38.00 203 ASN A O 1
ATOM 1730 N N . SER A 1 204 ? -19.872 -16.759 25.062 1.00 40.78 204 SER A N 1
ATOM 1731 C CA . SER A 1 204 ? -19.852 -17.427 26.351 1.00 40.78 204 SER A CA 1
ATOM 1732 C C . SER A 1 204 ? -21.146 -17.022 27.048 1.00 40.78 204 SER A C 1
ATOM 1734 O O . SER A 1 204 ? -21.190 -16.071 27.824 1.00 40.78 204 SER A O 1
ATOM 1736 N N . SER A 1 205 ? -22.241 -17.672 26.662 1.00 35.53 205 SER A N 1
ATOM 1737 C CA . SER A 1 205 ? -23.463 -17.700 27.438 1.00 35.53 205 SER A CA 1
ATOM 1738 C C . SER A 1 205 ? -23.114 -18.377 28.753 1.00 35.53 205 SER A C 1
ATOM 1740 O O . SER A 1 205 ? -22.742 -19.549 28.764 1.00 35.53 205 SER A O 1
ATOM 1742 N N . ASN A 1 206 ? -23.176 -17.580 29.815 1.00 38.16 206 ASN A N 1
ATOM 1743 C CA . ASN A 1 206 ? -23.096 -17.985 31.207 1.00 38.16 206 ASN A CA 1
ATOM 1744 C C . ASN A 1 206 ? -23.783 -19.336 31.454 1.00 38.16 206 ASN A C 1
ATOM 1746 O O . ASN A 1 206 ? -24.982 -19.463 31.198 1.00 38.16 206 ASN A O 1
ATOM 1750 N N . MET A 1 207 ? -23.034 -20.275 32.028 1.00 33.22 207 MET A N 1
ATOM 1751 C CA . MET A 1 207 ? -23.474 -21.104 33.152 1.00 33.22 207 MET A CA 1
ATOM 1752 C C . MET A 1 207 ? -22.308 -21.232 34.124 1.00 33.22 207 MET A C 1
ATOM 1754 O O . MET A 1 207 ? -21.168 -21.409 33.635 1.00 33.22 207 MET A O 1
#

Sequence (207 aa):
MKIYYKNEKKRKIIESFLYNKHILNKITDNKLEAQIHIVDINYSYIFPKIDKRKFLNLIDEEIEKEFDSFYYIIPTGWVKKFSFYERNNISIFLIPYSEHSNLDELKNFVKSIKPCNILPTVFYNEKEKTTILNIFNPYLNLKKEVLSFFKIDETYGSKNNEVSPNKKKMKVNEKKDVSKEDLLKNIKQKKLTSFFPLTKRANSSNM